Protein AF-A0A512ALL6-F1 (afdb_monomer)

Mean predicted aligned error: 7.99 Å

InterPro domains:
  IPR045941 Protein of unknown function DUF6361 [PF19888] (5-311)

Structure (mmCIF, N/CA/C/O backbone):
data_AF-A0A512ALL6-F1
#
_entry.id   AF-A0A512ALL6-F1
#
loop_
_atom_site.group_PDB
_atom_site.id
_atom_site.type_symbol
_atom_site.label_atom_id
_atom_site.label_alt_id
_atom_site.label_comp_id
_atom_site.label_asym_id
_atom_site.label_entity_id
_atom_site.label_seq_id
_atom_site.pdbx_PDB_ins_code
_atom_site.Cartn_x
_atom_site.Cartn_y
_atom_site.Cartn_z
_atom_site.occupancy
_atom_site.B_iso_or_equiv
_atom_site.auth_seq_id
_atom_site.auth_comp_id
_atom_site.auth_asym_id
_atom_site.auth_atom_id
_atom_site.pdbx_PDB_model_num
ATOM 1 N N . MET A 1 1 ? 22.929 19.985 -21.644 1.00 73.62 1 MET A N 1
ATOM 2 C CA . MET A 1 1 ? 22.299 18.644 -21.713 1.00 73.62 1 MET A CA 1
ATOM 3 C C . MET A 1 1 ? 21.057 18.539 -20.835 1.00 73.62 1 MET A C 1
ATOM 5 O O . MET A 1 1 ? 19.984 18.346 -21.389 1.00 73.62 1 MET A O 1
ATOM 9 N N . ALA A 1 2 ? 21.150 18.765 -19.520 1.00 73.44 2 ALA A N 1
ATOM 10 C CA . ALA A 1 2 ? 20.007 18.641 -18.600 1.00 73.44 2 ALA A CA 1
ATOM 11 C C . ALA A 1 2 ? 18.775 19.502 -18.968 1.00 73.44 2 ALA A C 1
ATOM 13 O O . ALA A 1 2 ? 17.655 19.002 -18.962 1.00 73.44 2 ALA A O 1
ATOM 14 N N . ALA A 1 3 ? 18.966 20.767 -19.366 1.00 81.06 3 ALA A N 1
ATOM 15 C CA . ALA A 1 3 ? 17.855 21.634 -19.789 1.00 81.06 3 ALA A CA 1
ATOM 16 C C . ALA A 1 3 ? 17.139 21.117 -21.055 1.00 81.06 3 ALA A C 1
ATOM 18 O O . ALA A 1 3 ? 15.914 21.125 -21.124 1.00 81.06 3 ALA A O 1
ATOM 19 N N . LYS A 1 4 ? 17.903 20.599 -22.028 1.00 84.12 4 LYS A N 1
ATOM 20 C CA . LYS A 1 4 ? 17.364 19.998 -23.259 1.00 84.12 4 LYS A CA 1
ATOM 21 C C . LYS A 1 4 ? 16.605 18.700 -22.962 1.00 84.12 4 LYS A C 1
ATOM 23 O O . LYS A 1 4 ? 15.542 18.482 -23.530 1.00 84.12 4 LYS A O 1
ATOM 28 N N . ALA A 1 5 ? 17.123 17.871 -22.054 1.00 82.69 5 ALA A N 1
ATOM 29 C CA . ALA A 1 5 ? 16.453 16.650 -21.613 1.00 82.69 5 ALA A CA 1
ATOM 30 C C . ALA A 1 5 ? 15.120 16.955 -20.914 1.00 82.69 5 ALA A C 1
ATOM 32 O O . ALA A 1 5 ? 14.102 16.365 -21.259 1.00 82.69 5 ALA A O 1
ATOM 33 N N . ARG A 1 6 ? 15.103 17.948 -20.015 1.00 84.62 6 ARG A N 1
ATOM 34 C CA . ARG A 1 6 ? 13.873 18.417 -19.362 1.00 84.62 6 ARG A CA 1
ATOM 35 C C . ARG A 1 6 ? 12.829 18.889 -20.374 1.00 84.62 6 ARG A C 1
ATOM 37 O O . ARG A 1 6 ? 11.664 18.540 -20.239 1.00 84.62 6 ARG A O 1
ATOM 44 N N . GLN A 1 7 ? 13.239 19.667 -21.375 1.00 87.38 7 GLN A N 1
ATOM 45 C CA . GLN A 1 7 ? 12.331 20.144 -22.418 1.00 87.38 7 GLN A CA 1
ATOM 46 C C . GLN A 1 7 ? 11.719 18.981 -23.214 1.00 87.38 7 GLN A C 1
ATOM 48 O O . GLN A 1 7 ? 10.505 18.931 -23.390 1.00 87.38 7 GLN A O 1
ATOM 53 N N . LYS A 1 8 ? 12.543 18.008 -23.622 1.00 87.62 8 LYS A N 1
ATOM 54 C CA . LYS A 1 8 ? 12.080 16.807 -24.334 1.00 87.62 8 LYS A CA 1
ATOM 55 C C . LYS A 1 8 ? 11.130 15.953 -23.499 1.00 87.62 8 LYS A C 1
ATOM 57 O O . LYS A 1 8 ? 10.166 15.414 -24.023 1.00 87.62 8 LYS A O 1
ATOM 62 N N . GLU A 1 9 ? 11.370 15.862 -22.199 1.00 87.00 9 GLU A N 1
ATOM 63 C CA . GLU A 1 9 ? 10.491 15.139 -21.287 1.00 87.00 9 GLU A CA 1
ATOM 64 C C . GLU A 1 9 ? 9.134 15.835 -21.101 1.00 87.00 9 GLU A C 1
ATOM 66 O O . GLU A 1 9 ? 8.103 15.172 -21.043 1.00 87.00 9 GLU A O 1
ATOM 71 N N . ILE A 1 10 ? 9.107 17.170 -21.069 1.00 87.19 10 ILE A N 1
ATOM 72 C CA . ILE A 1 10 ? 7.856 17.942 -21.048 1.00 87.19 10 ILE A CA 1
ATOM 73 C C . ILE A 1 10 ? 7.076 17.759 -22.359 1.00 87.19 10 ILE A C 1
ATOM 75 O O . ILE A 1 10 ? 5.861 17.572 -22.320 1.00 87.19 10 ILE A O 1
ATOM 79 N N . GLU A 1 11 ? 7.757 17.788 -23.509 1.00 88.38 11 GLU A N 1
ATOM 80 C CA . GLU A 1 11 ? 7.154 17.500 -24.821 1.00 88.38 11 GLU A CA 1
ATOM 81 C C . GLU A 1 11 ? 6.517 16.104 -24.842 1.00 88.38 11 GLU A C 1
ATOM 83 O O . GLU A 1 11 ? 5.354 15.969 -25.217 1.00 88.38 11 GLU A O 1
ATOM 88 N N . LEU A 1 12 ? 7.235 15.098 -24.335 1.00 88.06 12 LEU A N 1
ATOM 89 C CA . LEU A 1 12 ? 6.750 13.724 -24.230 1.00 88.06 12 LEU A CA 1
ATOM 90 C C . LEU A 1 12 ? 5.506 13.604 -23.336 1.00 88.06 12 LEU A C 1
ATOM 92 O O . LEU A 1 12 ? 4.535 12.947 -23.700 1.00 88.06 12 LEU A O 1
ATOM 96 N N . VAL A 1 13 ? 5.505 14.263 -22.172 1.00 87.00 13 VAL A N 1
ATOM 97 C CA . VAL A 1 13 ? 4.338 14.280 -21.275 1.00 87.00 13 VAL A CA 1
ATOM 98 C C . VAL A 1 13 ? 3.118 14.871 -21.983 1.00 87.00 13 VAL A C 1
ATOM 100 O O . VAL A 1 13 ? 2.018 14.344 -21.838 1.00 87.00 13 VAL A O 1
ATOM 103 N N . ARG A 1 14 ? 3.293 15.937 -22.773 1.00 86.81 14 ARG A N 1
ATOM 104 C CA . ARG A 1 14 ? 2.194 16.544 -23.540 1.00 86.81 14 ARG A CA 1
ATOM 105 C C . ARG A 1 14 ? 1.670 15.609 -24.630 1.00 86.81 14 ARG A C 1
ATOM 107 O O . ARG A 1 14 ? 0.454 15.504 -24.764 1.00 86.81 14 ARG A O 1
ATOM 114 N N . ALA A 1 15 ? 2.557 14.922 -25.351 1.00 87.88 15 ALA A N 1
ATOM 115 C CA . ALA A 1 15 ? 2.176 13.923 -26.349 1.00 87.88 15 ALA A CA 1
ATOM 116 C C . ALA A 1 15 ? 1.349 12.787 -25.721 1.00 87.88 15 ALA A C 1
ATOM 118 O O . ALA A 1 15 ? 0.248 12.503 -26.186 1.00 87.88 15 ALA A O 1
ATOM 119 N N . LEU A 1 16 ? 1.801 12.236 -24.587 1.00 86.75 16 LEU A N 1
ATOM 120 C CA . LEU A 1 16 ? 1.073 11.194 -23.849 1.00 86.75 16 LEU A CA 1
ATOM 121 C C . LEU A 1 16 ? -0.297 11.666 -23.347 1.00 86.75 16 LEU A C 1
ATOM 123 O O . LEU A 1 16 ? -1.257 10.904 -23.365 1.00 86.75 16 LEU A O 1
ATOM 127 N N . ILE A 1 17 ? -0.417 12.918 -22.892 1.00 86.00 17 ILE A N 1
ATOM 128 C CA . ILE A 1 17 ? -1.711 13.480 -22.465 1.00 86.00 17 ILE A CA 1
ATOM 129 C C . ILE A 1 17 ? -2.682 13.601 -23.643 1.00 86.00 17 ILE A C 1
ATOM 131 O O . ILE A 1 17 ? -3.886 13.446 -23.439 1.00 86.00 17 ILE A O 1
ATOM 135 N N . ALA A 1 18 ? -2.176 13.899 -24.842 1.00 85.81 18 ALA A N 1
ATOM 136 C CA . ALA A 1 18 ? -2.990 14.024 -26.044 1.00 85.81 18 ALA A CA 1
ATOM 137 C C . ALA A 1 18 ? -3.434 12.657 -26.591 1.00 85.81 18 ALA A C 1
ATOM 139 O O . ALA A 1 18 ? -4.571 12.539 -27.042 1.00 85.81 18 ALA A O 1
ATOM 140 N N . GLY A 1 19 ? -2.557 11.648 -26.534 1.00 81.06 19 GLY A N 1
ATOM 141 C CA . GLY A 1 19 ? -2.820 10.296 -27.039 1.00 81.06 19 GLY A CA 1
ATOM 142 C C . GLY A 1 19 ? -3.590 9.387 -26.075 1.00 81.06 19 GLY A C 1
ATOM 143 O O . GLY A 1 19 ? -4.327 8.511 -26.516 1.00 81.06 19 GLY A O 1
ATOM 144 N N . ALA A 1 20 ? -3.469 9.589 -24.759 1.00 80.19 20 ALA A N 1
ATOM 145 C CA . ALA A 1 20 ? -4.069 8.689 -23.778 1.00 80.19 20 ALA A CA 1
ATOM 146 C C . ALA A 1 20 ? -5.503 9.085 -23.366 1.00 80.19 20 ALA A C 1
ATOM 148 O O . ALA A 1 20 ? -5.809 10.273 -23.190 1.00 80.19 20 ALA A O 1
ATOM 149 N N . PRO A 1 21 ? -6.365 8.098 -23.054 1.00 76.94 21 PRO A N 1
ATOM 150 C CA . PRO A 1 21 ? -7.638 8.331 -22.382 1.00 76.94 21 PRO A CA 1
ATOM 151 C C . PRO A 1 21 ? -7.502 9.164 -21.090 1.00 76.94 21 PRO A C 1
ATOM 153 O O . PRO A 1 21 ? -6.461 9.193 -20.417 1.00 76.94 21 PRO A O 1
ATOM 156 N N . LYS A 1 22 ? -8.569 9.887 -20.720 1.00 71.06 22 LYS A N 1
ATOM 157 C CA . LYS A 1 22 ? -8.560 10.812 -19.564 1.00 71.06 22 LYS A CA 1
ATOM 158 C C . LYS A 1 22 ? -8.379 10.106 -18.215 1.00 71.06 22 LYS A C 1
ATOM 160 O O . LYS A 1 22 ? -7.937 10.741 -17.263 1.00 71.06 22 LYS A O 1
ATOM 165 N N . ASP A 1 23 ? -8.723 8.829 -18.138 1.00 69.06 23 ASP A N 1
ATOM 166 C CA . ASP A 1 23 ? -8.664 7.971 -16.954 1.00 69.06 23 ASP A CA 1
ATOM 167 C C . ASP A 1 23 ? -7.270 7.382 -16.683 1.00 69.06 23 ASP A C 1
ATOM 169 O O . ASP A 1 23 ? -7.011 6.912 -15.574 1.00 69.06 23 ASP A O 1
ATOM 173 N N . VAL A 1 24 ? -6.334 7.475 -17.635 1.00 72.75 24 VAL A N 1
ATOM 174 C CA . VAL A 1 24 ? -4.950 7.026 -17.430 1.00 72.75 24 VAL A CA 1
ATOM 175 C C . VAL A 1 24 ? -4.182 8.031 -16.564 1.00 72.75 24 VAL A C 1
ATOM 177 O O . VAL A 1 24 ? -4.077 9.222 -16.878 1.00 72.75 24 VAL A O 1
ATOM 180 N N . GLY A 1 25 ? -3.603 7.562 -15.459 1.00 76.44 25 GLY A N 1
ATOM 181 C CA . GLY A 1 25 ? -2.786 8.390 -14.571 1.00 76.44 25 GLY A CA 1
ATOM 182 C C . GLY A 1 25 ? -1.438 8.746 -15.202 1.00 76.44 25 GLY A C 1
ATOM 183 O O . GLY A 1 25 ? -0.553 7.902 -15.274 1.00 76.44 25 GLY A O 1
ATOM 184 N N . ILE A 1 26 ? -1.254 10.008 -15.607 1.00 81.12 26 ILE A N 1
ATOM 185 C CA . ILE A 1 26 ? -0.002 10.498 -16.208 1.00 81.12 26 ILE A CA 1
ATOM 186 C C . ILE A 1 26 ? 0.707 11.432 -15.232 1.00 81.12 26 ILE A C 1
ATOM 188 O O . ILE A 1 26 ? 0.149 12.442 -14.789 1.00 81.12 26 ILE A O 1
ATOM 192 N N . ILE A 1 27 ? 1.966 11.120 -14.917 1.00 79.56 27 ILE A N 1
ATOM 193 C CA . ILE A 1 27 ? 2.808 11.988 -14.090 1.00 79.56 27 ILE A CA 1
ATOM 194 C C . ILE A 1 27 ? 3.013 13.314 -14.828 1.00 79.56 27 ILE A C 1
ATOM 196 O O . ILE A 1 27 ? 3.620 13.358 -15.892 1.00 79.56 27 ILE A O 1
ATOM 200 N N . GLY A 1 28 ? 2.524 14.402 -14.233 1.00 75.75 28 GLY A N 1
ATOM 201 C CA . GLY A 1 28 ? 2.626 15.746 -14.801 1.00 75.75 28 GLY A CA 1
ATOM 202 C C . GLY A 1 28 ? 1.397 16.236 -15.560 1.00 75.75 28 GLY A C 1
ATOM 203 O O . GLY A 1 28 ? 1.429 17.380 -16.003 1.00 75.75 28 GLY A O 1
ATOM 204 N N . ARG A 1 29 ? 0.303 15.455 -15.616 1.00 80.25 29 ARG A N 1
ATOM 205 C CA . ARG A 1 29 ? -0.975 15.868 -16.232 1.00 80.25 29 ARG A CA 1
ATOM 206 C C . ARG A 1 29 ? -1.470 17.230 -15.727 1.00 80.25 29 ARG A C 1
ATOM 208 O O . ARG A 1 29 ? -1.749 18.105 -16.536 1.00 80.25 29 ARG A O 1
ATOM 215 N N . ASP A 1 30 ? -1.499 17.429 -14.409 1.00 75.75 30 ASP A N 1
ATOM 216 C CA . ASP A 1 30 ? -2.036 18.665 -13.810 1.00 75.75 30 ASP A CA 1
ATOM 217 C C . ASP A 1 30 ? -0.985 19.774 -13.651 1.00 75.75 30 ASP A C 1
ATOM 219 O O . ASP A 1 30 ? -1.299 20.962 -13.669 1.00 75.75 30 ASP A O 1
ATOM 223 N N . ALA A 1 31 ? 0.280 19.397 -13.451 1.00 75.06 31 ALA A N 1
ATOM 224 C CA . ALA A 1 31 ? 1.352 20.348 -13.155 1.00 75.06 31 ALA A CA 1
ATOM 225 C C . ALA A 1 31 ? 2.035 20.908 -14.414 1.00 75.06 31 ALA A C 1
ATOM 227 O O . ALA A 1 31 ? 2.614 21.997 -14.345 1.00 75.06 31 ALA A O 1
ATOM 228 N N . GLY A 1 32 ? 1.997 20.178 -15.536 1.00 74.19 32 GLY A N 1
ATOM 229 C CA . GLY A 1 32 ? 2.656 20.543 -16.790 1.00 74.19 32 GLY A CA 1
ATOM 230 C C . GLY A 1 32 ? 4.110 20.976 -16.581 1.00 74.19 32 GLY A C 1
ATOM 231 O O . GLY A 1 32 ? 4.887 20.319 -15.890 1.00 74.19 32 GLY A O 1
ATOM 232 N N . ASP A 1 33 ? 4.467 22.143 -17.111 1.00 69.69 33 ASP A N 1
ATOM 233 C CA . ASP A 1 33 ? 5.835 22.685 -17.075 1.00 69.69 33 ASP A CA 1
ATOM 234 C C . ASP A 1 33 ? 6.327 23.033 -15.658 1.00 69.69 33 ASP A C 1
ATOM 236 O O . ASP A 1 33 ? 7.534 23.123 -15.408 1.00 69.69 33 ASP A O 1
ATOM 240 N N . LYS A 1 34 ? 5.402 23.193 -14.699 1.00 74.00 34 LYS A N 1
ATOM 241 C CA . LYS A 1 34 ? 5.706 23.488 -13.288 1.00 74.00 34 LYS A CA 1
ATOM 242 C C . LYS A 1 34 ? 6.082 22.235 -12.490 1.00 74.00 34 LYS A C 1
ATOM 244 O O . LYS A 1 34 ? 6.184 22.291 -11.261 1.00 74.00 34 LYS A O 1
ATOM 249 N N . LEU A 1 35 ? 6.286 21.097 -13.156 1.00 75.69 35 LEU A N 1
ATOM 250 C CA . LEU A 1 35 ? 6.618 19.841 -12.501 1.00 75.69 35 LEU A CA 1
ATOM 251 C C . LEU A 1 35 ? 7.944 19.943 -11.726 1.00 75.69 35 LEU A C 1
ATOM 253 O O . LEU A 1 35 ? 9.019 20.163 -12.295 1.00 75.69 35 LEU A O 1
ATOM 257 N N . LYS A 1 36 ? 7.871 19.763 -10.401 1.00 75.81 36 LYS A N 1
ATOM 258 C CA . LYS A 1 36 ? 9.047 19.800 -9.514 1.00 75.81 36 LYS A CA 1
ATOM 259 C C . LYS A 1 36 ? 9.936 18.568 -9.673 1.00 75.81 36 LYS A C 1
ATOM 261 O O . LYS A 1 36 ? 11.152 18.685 -9.580 1.00 75.81 36 LYS A O 1
ATOM 266 N N . ARG A 1 37 ? 9.333 17.401 -9.912 1.00 78.31 37 ARG A N 1
ATOM 267 C CA . ARG A 1 37 ? 10.030 16.120 -10.051 1.00 78.31 37 ARG A CA 1
ATOM 268 C C . ARG A 1 37 ? 9.612 15.438 -11.348 1.00 78.31 37 ARG A C 1
ATOM 270 O O . ARG A 1 37 ? 8.445 15.103 -11.506 1.00 78.31 37 ARG A O 1
ATOM 277 N N . LEU A 1 38 ? 10.571 15.258 -12.250 1.00 83.88 38 LEU A N 1
ATOM 278 C CA . LEU A 1 38 ? 10.359 14.694 -13.582 1.00 83.88 38 LEU A CA 1
ATOM 279 C C . LEU A 1 38 ? 10.132 13.167 -13.535 1.00 83.88 38 LEU A C 1
ATOM 281 O O . LEU A 1 38 ? 10.747 12.516 -12.680 1.00 83.88 38 LEU A O 1
ATOM 285 N N . PRO A 1 39 ? 9.300 12.587 -14.425 1.00 84.75 39 PRO A N 1
ATOM 286 C CA . PRO A 1 39 ? 9.102 11.137 -14.542 1.00 84.75 39 PRO A CA 1
ATOM 287 C C . PRO A 1 39 ? 10.402 10.320 -14.602 1.00 84.75 39 PRO A C 1
ATOM 289 O O . PRO A 1 39 ? 10.534 9.321 -13.901 1.00 84.75 39 PRO A O 1
ATOM 292 N N . SER A 1 40 ? 11.402 10.779 -15.349 1.00 87.00 40 SER A N 1
ATOM 293 C CA . SER A 1 40 ? 12.728 10.179 -15.503 1.00 87.00 40 SER A CA 1
ATOM 294 C C . SER A 1 40 ? 13.401 9.941 -14.151 1.00 87.00 40 SER A C 1
ATOM 296 O O . SER A 1 40 ? 13.906 8.854 -13.891 1.00 87.00 40 SER A O 1
ATOM 298 N N . SER A 1 41 ? 13.302 10.904 -13.230 1.00 86.94 41 SER A N 1
ATOM 299 C CA . SER A 1 41 ? 13.814 10.784 -11.856 1.00 86.94 41 SER A CA 1
ATOM 300 C C . SER A 1 41 ? 13.003 9.840 -10.956 1.00 86.94 41 SER A C 1
ATOM 302 O O . SER A 1 41 ? 13.480 9.419 -9.899 1.00 86.94 41 SER A O 1
ATOM 304 N N . VAL A 1 42 ? 11.746 9.564 -11.311 1.00 86.81 42 VAL A N 1
ATOM 305 C CA . VAL A 1 42 ? 10.878 8.621 -10.591 1.00 86.81 42 VAL A CA 1
ATOM 306 C C . VAL A 1 42 ? 11.181 7.199 -11.051 1.00 86.81 42 VAL A C 1
ATOM 308 O O . VAL A 1 42 ? 11.312 6.309 -10.215 1.00 86.81 42 VAL A O 1
ATOM 311 N N . TYR A 1 43 ? 11.349 6.998 -12.359 1.00 90.19 43 TYR A N 1
ATOM 312 C CA . TYR A 1 43 ? 11.577 5.682 -12.950 1.00 90.19 43 TYR A CA 1
ATOM 313 C C . TYR A 1 43 ? 13.040 5.231 -12.932 1.00 90.19 43 TYR A C 1
ATOM 315 O O . TYR A 1 43 ? 13.285 4.034 -13.036 1.00 90.19 43 TYR A O 1
ATOM 323 N N . TRP A 1 44 ? 14.010 6.132 -12.742 1.00 93.50 44 TRP A N 1
ATOM 324 C CA . TRP A 1 44 ? 15.447 5.827 -12.834 1.00 93.50 44 TRP A CA 1
ATOM 325 C C . TRP A 1 44 ? 15.902 4.588 -12.045 1.00 93.50 44 TRP A C 1
ATOM 327 O O . TRP A 1 44 ? 16.618 3.731 -12.571 1.00 93.50 44 TRP A O 1
ATOM 337 N N . SER A 1 45 ? 15.470 4.476 -10.784 1.00 90.44 45 SER A N 1
ATOM 338 C CA . SER A 1 45 ? 15.791 3.326 -9.929 1.00 90.44 45 SER A CA 1
ATOM 339 C C . SER A 1 45 ? 15.010 2.071 -10.324 1.00 90.44 45 SER A C 1
ATOM 341 O O . SER A 1 45 ? 15.547 0.969 -10.266 1.00 90.44 45 SER A O 1
ATOM 343 N N . GLY A 1 46 ? 13.760 2.225 -10.767 1.00 91.19 46 GLY A N 1
ATOM 344 C CA . GLY A 1 46 ? 12.939 1.120 -11.263 1.00 91.19 46 GLY A CA 1
ATOM 345 C C . GLY A 1 46 ? 13.527 0.486 -12.524 1.00 91.19 46 GLY A C 1
ATOM 346 O O . GLY A 1 46 ? 13.642 -0.735 -12.592 1.00 91.19 46 GLY A O 1
ATOM 347 N N . LEU A 1 47 ? 13.981 1.311 -13.472 1.00 94.62 47 LEU A N 1
ATOM 348 C CA . LEU A 1 47 ? 14.608 0.866 -14.720 1.00 94.62 47 LEU A CA 1
ATOM 349 C C . LEU A 1 47 ? 15.901 0.077 -14.472 1.00 94.62 47 LEU A C 1
ATOM 351 O O . LEU A 1 47 ? 16.178 -0.877 -15.191 1.00 94.62 47 LEU A O 1
ATOM 355 N N . GLU A 1 48 ? 16.677 0.435 -13.449 1.00 93.19 48 GLU A N 1
ATOM 356 C CA . GLU A 1 48 ? 17.854 -0.340 -13.024 1.00 93.19 48 GLU A CA 1
ATOM 357 C C . GLU A 1 48 ? 17.475 -1.646 -12.332 1.00 93.19 48 GLU A C 1
ATOM 359 O O . GLU A 1 48 ? 18.049 -2.696 -12.622 1.00 93.19 48 GLU A O 1
ATOM 364 N N . SER A 1 49 ? 16.484 -1.597 -11.438 1.00 92.50 49 SER A N 1
ATOM 365 C CA . SER A 1 49 ? 15.979 -2.784 -10.744 1.00 92.50 49 SER A CA 1
ATOM 366 C C . SER A 1 49 ? 15.539 -3.850 -11.751 1.00 92.50 49 SER A C 1
ATOM 368 O O . SER A 1 49 ? 15.955 -5.004 -11.652 1.00 92.50 49 SER A O 1
ATOM 370 N N . TRP A 1 50 ? 14.795 -3.437 -12.781 1.00 94.00 50 TRP A N 1
ATOM 371 C CA . TRP A 1 50 ? 14.313 -4.300 -13.862 1.00 94.00 50 TRP A CA 1
ATOM 372 C C . TRP A 1 50 ? 15.382 -4.598 -14.923 1.00 94.00 50 TRP A C 1
ATOM 374 O O . TRP A 1 50 ? 15.112 -5.319 -15.877 1.00 94.00 50 TRP A O 1
ATOM 384 N N . GLY A 1 51 ? 16.604 -4.070 -14.784 1.00 93.12 51 GLY A N 1
ATOM 385 C CA . GLY A 1 51 ? 17.695 -4.313 -15.732 1.00 93.12 51 GLY A CA 1
ATOM 386 C C . GLY A 1 51 ? 17.426 -3.776 -17.141 1.00 93.12 51 GLY A C 1
ATOM 387 O O . GLY A 1 51 ? 18.024 -4.256 -18.098 1.00 93.12 51 GLY A O 1
ATOM 388 N N . ILE A 1 52 ? 16.513 -2.810 -17.276 1.00 95.12 52 ILE A N 1
ATOM 389 C CA . ILE A 1 52 ? 16.256 -2.080 -18.525 1.00 95.12 52 ILE A CA 1
ATOM 390 C C . ILE A 1 52 ? 17.372 -1.054 -18.734 1.00 95.12 52 ILE A C 1
ATOM 392 O O . ILE A 1 52 ? 17.917 -0.919 -19.828 1.00 95.12 52 ILE A O 1
ATOM 396 N N . ARG A 1 53 ? 17.744 -0.360 -17.655 1.00 94.12 53 ARG A N 1
ATOM 397 C CA . ARG A 1 53 ? 18.931 0.490 -17.593 1.00 94.12 53 ARG A CA 1
ATOM 398 C C . ARG A 1 53 ? 20.123 -0.342 -17.127 1.00 94.12 53 ARG A C 1
ATOM 400 O O . ARG A 1 53 ? 20.081 -0.916 -16.041 1.00 94.12 53 ARG A O 1
ATOM 407 N N . CYS A 1 54 ? 21.197 -0.332 -17.910 1.00 91.38 54 CYS A N 1
ATOM 408 C CA . CYS A 1 54 ? 22.454 -1.021 -17.602 1.00 91.38 54 CYS A CA 1
ATOM 409 C C . CYS A 1 54 ? 23.555 -0.058 -17.131 1.00 91.38 54 CYS A C 1
ATOM 411 O O . CYS A 1 54 ? 24.502 -0.479 -16.466 1.00 91.38 54 CYS A O 1
ATOM 413 N N . PHE A 1 55 ? 23.433 1.236 -17.450 1.00 89.62 55 PHE A N 1
ATOM 414 C CA . PHE A 1 55 ? 24.344 2.270 -16.962 1.00 89.62 55 PHE A CA 1
ATOM 415 C C . PHE A 1 55 ? 24.310 2.339 -15.427 1.00 89.62 55 PHE A C 1
ATOM 417 O O . PHE A 1 55 ? 23.219 2.503 -14.887 1.00 89.62 55 PHE A O 1
ATOM 424 N N . PRO A 1 56 ? 25.447 2.272 -14.714 1.00 84.56 56 PRO A N 1
ATOM 425 C CA . PRO A 1 56 ? 25.483 2.431 -13.263 1.00 84.56 56 PRO A CA 1
ATOM 426 C C . PRO A 1 56 ? 25.499 3.914 -12.858 1.00 84.56 56 PRO A C 1
ATOM 428 O O . PRO A 1 56 ? 26.179 4.727 -13.473 1.00 84.56 56 PRO A O 1
ATOM 431 N N . GLY A 1 57 ? 24.804 4.273 -11.775 1.00 87.88 57 GLY A N 1
ATOM 432 C CA . GLY A 1 57 ? 24.894 5.614 -11.177 1.00 87.88 57 GLY A CA 1
ATOM 433 C C . GLY A 1 57 ? 23.685 6.521 -11.417 1.00 87.88 57 GLY A C 1
ATOM 434 O O . GLY A 1 57 ? 22.599 6.054 -11.771 1.00 87.88 57 GLY A O 1
ATOM 435 N N . SER A 1 58 ? 23.856 7.818 -11.139 1.00 90.31 58 SER A N 1
ATOM 436 C CA . SER A 1 58 ? 22.767 8.802 -11.158 1.00 90.31 58 SER A CA 1
ATOM 437 C C . SER A 1 58 ? 22.418 9.276 -12.571 1.00 90.31 58 SER A C 1
ATOM 439 O O . SER A 1 58 ? 23.183 9.097 -13.521 1.00 90.31 58 SER A O 1
ATOM 441 N N . ILE A 1 59 ? 21.256 9.915 -12.706 1.00 89.69 59 ILE A N 1
ATOM 442 C CA . ILE A 1 59 ? 20.811 10.492 -13.978 1.00 89.69 59 ILE A CA 1
ATOM 443 C C . ILE A 1 59 ? 21.722 11.649 -14.432 1.00 89.69 59 ILE A C 1
ATOM 445 O O . ILE A 1 59 ? 21.940 11.850 -15.624 1.00 89.69 59 ILE A O 1
ATOM 449 N N . GLU A 1 60 ? 22.328 12.383 -13.497 1.00 89.00 60 GLU A N 1
ATOM 450 C CA . GLU A 1 60 ? 23.309 13.432 -13.794 1.00 89.00 60 GLU A CA 1
ATOM 451 C C . GLU A 1 60 ? 24.601 12.837 -14.360 1.00 89.00 60 GLU A C 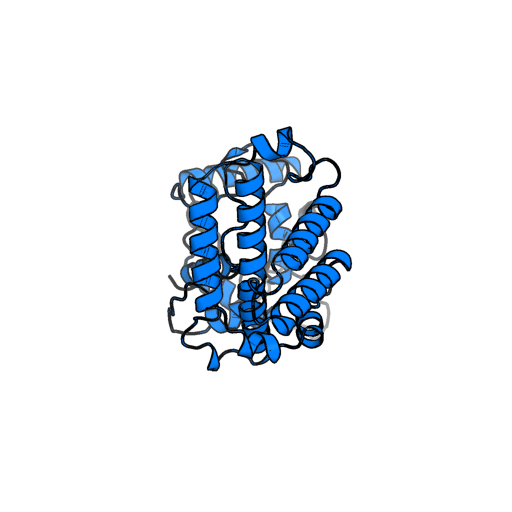1
ATOM 453 O O . GLU A 1 60 ? 25.109 13.330 -15.369 1.00 89.00 60 GLU A O 1
ATOM 458 N N . ALA A 1 61 ? 25.096 11.749 -13.758 1.00 89.25 61 ALA A N 1
ATOM 459 C CA . ALA A 1 61 ? 26.257 11.019 -14.262 1.00 89.25 61 ALA A CA 1
ATOM 460 C C . ALA A 1 61 ? 25.988 10.443 -15.659 1.00 89.25 61 ALA A C 1
ATOM 462 O O . ALA A 1 61 ? 26.851 10.514 -16.532 1.00 89.25 61 ALA A O 1
ATOM 463 N N . TYR A 1 62 ? 24.767 9.957 -15.898 1.00 90.19 62 TYR A N 1
ATOM 464 C CA . TYR A 1 62 ? 24.329 9.513 -17.218 1.00 90.19 62 TYR A CA 1
ATOM 465 C C . TYR A 1 62 ? 24.428 10.638 -18.255 1.00 90.19 62 TYR A C 1
ATOM 467 O O . TYR A 1 62 ? 25.089 10.477 -19.281 1.00 90.19 62 TYR A O 1
ATOM 475 N N . PHE A 1 63 ? 23.860 11.817 -17.971 1.00 87.81 63 PHE A N 1
ATOM 476 C CA . PHE A 1 63 ? 23.942 12.958 -18.889 1.00 87.81 63 PHE A CA 1
ATOM 477 C C . PHE A 1 63 ? 25.370 13.473 -19.108 1.00 87.81 63 PHE A C 1
ATOM 479 O O . PHE A 1 63 ? 25.656 13.990 -20.189 1.00 87.81 63 PHE A O 1
ATOM 486 N N . ALA A 1 64 ? 26.247 13.354 -18.110 1.00 87.69 64 ALA A N 1
ATOM 487 C CA . ALA A 1 64 ? 27.656 13.721 -18.227 1.00 87.69 64 ALA A CA 1
ATOM 488 C C . ALA A 1 64 ? 28.459 12.717 -19.075 1.00 87.69 64 ALA A C 1
ATOM 490 O O . ALA A 1 64 ? 29.362 13.120 -19.807 1.00 87.69 64 ALA A O 1
ATOM 491 N N . ALA A 1 65 ? 28.111 11.427 -19.008 1.00 86.88 65 ALA A N 1
ATOM 492 C CA . ALA A 1 65 ? 28.764 10.362 -19.766 1.00 86.88 65 ALA A CA 1
ATOM 493 C C . ALA A 1 65 ? 28.320 10.310 -21.239 1.00 86.88 65 ALA A C 1
ATOM 495 O O . ALA A 1 65 ? 29.129 9.974 -22.100 1.00 86.88 65 ALA A O 1
ATOM 496 N N . LEU A 1 66 ? 27.069 10.684 -21.544 1.00 85.75 66 LEU A N 1
ATOM 497 C CA . LEU A 1 66 ? 26.483 10.619 -22.895 1.00 85.75 66 LEU A CA 1
ATOM 498 C C . LEU A 1 66 ? 27.364 11.166 -24.039 1.00 85.75 66 LEU A C 1
ATOM 500 O O . LEU A 1 66 ? 27.437 10.497 -25.067 1.00 85.75 66 LEU A O 1
ATOM 504 N N . PRO A 1 67 ? 28.020 12.342 -23.933 1.00 85.00 67 PRO A N 1
ATOM 505 C CA . PRO A 1 67 ? 28.801 12.893 -25.044 1.00 85.00 67 PRO A CA 1
ATOM 506 C C . PRO A 1 67 ? 30.034 12.061 -25.415 1.00 85.00 67 PRO A C 1
ATOM 508 O O . PRO A 1 67 ? 30.488 12.133 -26.552 1.00 85.00 67 PRO A O 1
ATOM 511 N N . HIS A 1 68 ? 30.566 11.297 -24.459 1.00 80.75 68 HIS A N 1
ATOM 512 C CA . HIS A 1 68 ? 31.822 10.553 -24.582 1.00 80.75 68 HIS A CA 1
ATOM 513 C C . HIS A 1 68 ? 31.596 9.038 -24.627 1.00 80.75 68 HIS A C 1
ATOM 515 O O . HIS A 1 68 ? 32.559 8.275 -24.630 1.00 80.75 68 HIS A O 1
ATOM 521 N N . TRP A 1 69 ? 30.337 8.588 -24.611 1.00 76.38 69 TRP A N 1
ATOM 522 C CA . TRP A 1 69 ? 30.032 7.166 -24.629 1.00 76.38 69 TRP A CA 1
ATOM 523 C C . TRP A 1 69 ? 30.333 6.575 -26.008 1.00 76.38 69 TRP A C 1
ATOM 525 O O . TRP A 1 69 ? 29.911 7.168 -27.009 1.00 76.38 69 TRP A O 1
ATOM 535 N N . PRO A 1 70 ? 31.025 5.423 -26.085 1.00 69.00 70 PRO A N 1
ATOM 536 C CA . PRO A 1 70 ? 31.282 4.757 -27.353 1.00 69.00 70 PRO A CA 1
ATOM 537 C C . PRO A 1 70 ? 29.957 4.501 -28.074 1.00 69.00 70 PRO A C 1
ATOM 539 O O . PRO A 1 70 ? 29.056 3.865 -27.528 1.00 69.00 70 PRO A O 1
ATOM 542 N N . LYS A 1 71 ? 29.818 5.034 -29.291 1.00 58.75 71 LYS A N 1
ATOM 543 C CA . LYS A 1 71 ? 28.623 4.830 -30.126 1.00 58.75 71 LYS A CA 1
ATOM 544 C C . LYS A 1 71 ? 28.592 3.442 -30.774 1.00 58.75 71 LYS A C 1
ATOM 546 O O . LYS A 1 71 ? 27.550 3.036 -31.277 1.00 58.75 71 LYS A O 1
ATOM 551 N N . ASP A 1 72 ? 29.702 2.714 -30.694 1.00 50.38 72 ASP A N 1
ATOM 552 C CA . ASP A 1 72 ? 29.936 1.469 -31.410 1.00 50.38 72 ASP A CA 1
ATOM 553 C C . ASP A 1 72 ? 30.054 0.298 -30.426 1.00 50.38 72 ASP A C 1
ATOM 555 O O . ASP A 1 72 ? 31.126 -0.029 -29.929 1.00 50.38 72 ASP A O 1
ATOM 559 N N . ALA A 1 73 ? 28.919 -0.327 -30.120 1.00 50.00 73 ALA A N 1
ATOM 560 C CA . ALA A 1 73 ? 28.865 -1.685 -29.565 1.00 50.00 73 ALA A CA 1
ATOM 561 C C . ALA A 1 73 ? 27.864 -2.578 -30.326 1.00 50.00 73 ALA A C 1
ATOM 563 O O . ALA A 1 73 ? 27.613 -3.708 -29.929 1.00 50.00 73 ALA A O 1
ATOM 564 N N . ALA A 1 74 ? 27.285 -2.075 -31.423 1.00 45.03 74 ALA A N 1
ATOM 565 C CA . ALA A 1 74 ? 26.201 -2.732 -32.154 1.00 45.03 74 ALA A CA 1
ATOM 566 C C . ALA A 1 74 ? 26.614 -3.280 -33.535 1.00 45.03 74 ALA A C 1
ATOM 568 O O . ALA A 1 74 ? 25.737 -3.649 -34.311 1.00 45.03 74 ALA A O 1
ATOM 569 N N . LYS A 1 75 ? 27.912 -3.302 -33.886 1.00 40.81 75 LYS A N 1
ATOM 570 C CA . LYS A 1 75 ? 28.346 -3.625 -35.260 1.00 40.81 75 LYS A CA 1
ATOM 571 C C . LYS A 1 75 ? 29.426 -4.684 -35.467 1.00 40.81 75 LYS A C 1
ATOM 573 O O . LYS A 1 75 ? 29.734 -4.931 -36.627 1.00 40.81 75 LYS A O 1
ATOM 578 N N . ASP A 1 76 ? 29.905 -5.379 -34.440 1.00 35.22 76 ASP A N 1
ATOM 579 C CA . ASP A 1 76 ? 30.869 -6.462 -34.673 1.00 35.22 76 ASP A CA 1
ATOM 580 C C . ASP A 1 76 ? 30.187 -7.830 -34.614 1.00 35.22 76 ASP A C 1
ATOM 582 O O . ASP A 1 76 ? 30.043 -8.464 -33.567 1.00 35.22 76 ASP A O 1
ATOM 586 N N . HIS A 1 77 ? 29.738 -8.273 -35.790 1.00 38.94 77 HIS A N 1
ATOM 587 C CA . HIS A 1 77 ? 29.539 -9.688 -36.059 1.00 38.94 77 HIS A CA 1
ATOM 588 C C . HIS A 1 77 ? 30.901 -10.393 -36.051 1.00 38.94 77 HIS A C 1
ATOM 590 O O . HIS A 1 77 ? 31.787 -10.033 -36.815 1.00 38.94 77 HIS A O 1
ATOM 596 N N . ALA A 1 78 ? 30.997 -11.385 -35.162 1.00 46.75 78 ALA A N 1
ATOM 597 C CA . ALA A 1 78 ? 31.831 -12.584 -35.187 1.00 46.75 78 ALA A CA 1
ATOM 598 C C . ALA A 1 78 ? 33.037 -12.599 -36.142 1.00 46.75 78 ALA A C 1
ATOM 600 O O . ALA A 1 78 ? 32.867 -12.843 -37.328 1.00 46.75 78 ALA A O 1
ATOM 601 N N . GLU A 1 79 ? 34.240 -12.500 -35.577 1.00 43.34 79 GLU A N 1
ATOM 602 C CA . GLU A 1 79 ? 35.308 -13.501 -35.708 1.00 43.34 79 GLU A CA 1
ATOM 603 C C . GLU A 1 79 ? 36.472 -13.117 -34.775 1.00 43.34 79 GLU A C 1
ATOM 605 O O . GLU A 1 79 ? 36.799 -11.944 -34.649 1.00 43.34 79 GLU A O 1
ATOM 610 N N . ASP A 1 80 ? 37.009 -14.119 -34.070 1.00 46.03 80 ASP A N 1
ATOM 611 C CA . ASP A 1 80 ? 38.240 -14.114 -33.264 1.00 46.03 80 ASP A CA 1
ATOM 612 C C . ASP A 1 80 ? 38.532 -12.913 -32.342 1.00 46.03 80 ASP A C 1
ATOM 614 O O . ASP A 1 80 ? 39.115 -11.920 -32.757 1.00 46.03 80 ASP A O 1
ATOM 618 N N . ASP A 1 81 ? 38.318 -13.095 -31.029 1.00 37.69 81 ASP A N 1
ATOM 619 C CA . ASP A 1 81 ? 39.470 -12.954 -30.126 1.00 37.69 81 ASP A CA 1
ATOM 620 C C . ASP A 1 81 ? 39.266 -13.650 -28.769 1.00 37.69 81 ASP A C 1
ATOM 622 O O . ASP A 1 81 ? 38.334 -13.375 -28.000 1.00 37.69 81 ASP A O 1
ATOM 626 N N . LEU A 1 82 ? 40.193 -14.553 -28.455 1.00 45.19 82 LEU A N 1
ATOM 627 C CA . LEU A 1 82 ? 40.381 -15.178 -27.149 1.00 45.19 82 LEU A CA 1
ATOM 628 C C . LEU A 1 82 ? 41.102 -14.179 -26.228 1.00 45.19 82 LEU A C 1
ATOM 630 O O . LEU A 1 82 ? 42.267 -14.352 -25.884 1.00 45.19 82 LEU A O 1
ATOM 634 N N . GLY A 1 83 ? 40.406 -13.121 -25.812 1.00 38.47 83 GLY A N 1
ATOM 635 C CA . GLY A 1 83 ? 40.968 -12.086 -24.943 1.00 38.47 83 GLY A CA 1
ATOM 636 C C . GLY A 1 83 ? 39.890 -11.402 -24.110 1.00 38.47 83 GLY A C 1
ATOM 637 O O . GLY A 1 83 ? 39.106 -10.607 -24.613 1.00 38.47 83 GLY A O 1
ATOM 638 N N . GLY A 1 84 ? 39.830 -11.720 -22.815 1.00 37.69 84 GLY A N 1
ATOM 639 C CA . GLY A 1 84 ? 38.802 -11.263 -21.873 1.00 37.69 84 GLY A CA 1
ATOM 640 C C . GLY A 1 84 ? 38.848 -9.774 -21.505 1.00 37.69 84 GLY A C 1
ATOM 641 O O . GLY A 1 84 ? 39.043 -9.443 -20.337 1.00 37.69 84 GLY A O 1
ATOM 642 N N . ALA A 1 85 ? 38.610 -8.875 -22.461 1.00 33.69 85 ALA A N 1
ATOM 643 C CA . ALA A 1 85 ? 38.223 -7.493 -22.181 1.00 33.69 85 ALA A CA 1
ATOM 644 C C . ALA A 1 85 ? 36.685 -7.395 -22.085 1.00 33.69 85 ALA A C 1
ATOM 646 O O . ALA A 1 85 ? 35.979 -7.980 -22.912 1.00 33.69 85 ALA A O 1
ATOM 647 N N . PRO A 1 86 ? 36.114 -6.690 -21.088 1.00 38.75 86 PRO A N 1
ATOM 648 C CA . PRO A 1 86 ? 34.670 -6.576 -20.977 1.00 38.75 86 PRO A CA 1
ATOM 649 C C . PRO A 1 86 ? 34.145 -5.765 -22.164 1.00 38.75 86 PRO A C 1
ATOM 651 O O . PRO A 1 86 ? 34.423 -4.573 -22.277 1.00 38.75 86 PRO A O 1
ATOM 654 N N . ARG A 1 87 ? 33.384 -6.446 -23.031 1.00 46.00 87 ARG A N 1
ATOM 655 C CA . ARG A 1 87 ? 32.585 -5.881 -24.128 1.00 46.00 87 ARG A CA 1
ATOM 656 C C . ARG A 1 87 ? 31.971 -4.546 -23.698 1.00 46.00 87 ARG A C 1
ATOM 658 O O . ARG A 1 87 ? 31.437 -4.455 -22.588 1.00 46.00 87 ARG A O 1
ATOM 665 N N . GLY A 1 88 ? 32.073 -3.527 -24.554 1.00 51.50 88 GLY A N 1
ATOM 666 C CA . GLY A 1 88 ? 31.539 -2.188 -24.303 1.00 51.50 88 GLY A CA 1
ATOM 667 C C . GLY A 1 88 ? 30.088 -2.278 -23.842 1.00 51.50 88 GLY A C 1
ATOM 668 O O . GLY A 1 88 ? 29.206 -2.622 -24.619 1.00 51.50 88 GLY A O 1
ATOM 669 N N . ARG A 1 89 ? 29.842 -2.054 -22.547 1.00 63.34 89 ARG A N 1
ATOM 670 C CA . ARG A 1 89 ? 28.508 -2.230 -21.966 1.00 63.34 89 ARG A CA 1
ATOM 671 C C . ARG A 1 89 ? 27.572 -1.222 -22.622 1.00 63.34 89 ARG A C 1
ATOM 673 O O . ARG A 1 89 ? 27.860 -0.034 -22.596 1.00 63.34 89 ARG A O 1
ATOM 680 N N . SER A 1 90 ? 26.453 -1.660 -23.188 1.00 79.94 90 SER A N 1
ATOM 681 C CA . SER A 1 90 ? 25.390 -0.732 -23.577 1.00 79.94 90 SER A CA 1
ATOM 682 C C . SER A 1 90 ? 24.848 0.000 -22.335 1.00 79.94 90 SER A C 1
ATOM 684 O O . SER A 1 90 ? 24.839 -0.539 -21.225 1.00 79.94 90 SER A O 1
ATOM 686 N N . MET A 1 91 ? 24.400 1.251 -22.493 1.00 87.19 91 MET A N 1
ATOM 687 C CA . MET A 1 91 ? 23.734 2.001 -21.413 1.00 87.19 91 MET A CA 1
ATOM 688 C C . MET A 1 91 ? 22.342 1.445 -21.078 1.00 87.19 91 MET A C 1
ATOM 690 O O . MET A 1 91 ? 21.849 1.628 -19.960 1.00 87.19 91 MET A O 1
ATOM 694 N N . TRP A 1 92 ? 21.729 0.768 -22.046 1.00 91.19 92 TRP A N 1
ATOM 695 C CA . TRP A 1 92 ? 20.401 0.166 -21.996 1.00 91.19 92 TRP A CA 1
ATOM 696 C C . TRP A 1 92 ? 20.494 -1.313 -22.369 1.00 91.19 92 TRP A C 1
ATOM 698 O O . TRP A 1 92 ? 21.476 -1.736 -22.974 1.00 91.19 92 TRP A O 1
ATOM 708 N N . GLN A 1 93 ? 19.479 -2.097 -22.031 1.00 90.88 93 GLN A N 1
ATOM 709 C CA . GLN A 1 93 ? 19.392 -3.489 -22.472 1.00 90.88 93 GLN A CA 1
ATOM 710 C C . GLN A 1 93 ? 19.483 -3.557 -24.014 1.00 90.88 93 GLN A C 1
ATOM 712 O O . GLN A 1 93 ? 18.754 -2.852 -24.701 1.00 90.88 93 GLN A O 1
ATOM 717 N N . GLU A 1 94 ? 20.373 -4.390 -24.553 1.00 87.31 94 GLU A N 1
ATOM 718 C CA . GLU A 1 94 ? 20.546 -4.655 -25.991 1.00 87.31 94 GLU A CA 1
ATOM 719 C C . GLU A 1 94 ? 19.254 -5.080 -26.710 1.00 87.31 94 GLU A C 1
ATOM 721 O O . GLU A 1 94 ? 19.014 -4.655 -27.831 1.00 87.31 94 GLU A O 1
ATOM 726 N N . ARG A 1 95 ? 18.397 -5.881 -26.064 1.00 88.12 95 ARG A N 1
ATOM 727 C CA . ARG A 1 95 ? 17.087 -6.314 -26.588 1.00 88.12 95 ARG A CA 1
ATOM 728 C C . ARG A 1 95 ? 15.952 -5.337 -26.255 1.00 88.12 95 ARG A C 1
ATOM 730 O O . ARG A 1 95 ? 14.798 -5.760 -26.227 1.00 88.12 95 ARG A O 1
ATOM 737 N N . LEU A 1 96 ? 16.253 -4.084 -25.905 1.00 91.31 96 LEU A N 1
ATOM 738 C CA . LEU A 1 96 ? 15.213 -3.072 -25.718 1.00 91.31 96 LEU A CA 1
ATOM 739 C C . LEU A 1 96 ? 14.423 -2.926 -27.036 1.00 91.31 96 LEU A C 1
ATOM 741 O O . LEU A 1 96 ? 15.064 -2.776 -28.076 1.00 91.31 96 LEU A O 1
ATOM 745 N N . PRO A 1 97 ? 13.078 -2.978 -27.014 1.00 91.00 97 PRO A N 1
ATOM 746 C CA . PRO A 1 97 ? 12.272 -2.796 -28.216 1.00 91.00 97 PRO A CA 1
ATOM 747 C C . PRO A 1 97 ? 12.540 -1.449 -28.886 1.00 91.00 97 PRO A C 1
ATOM 749 O O . PRO A 1 97 ? 12.869 -0.460 -28.217 1.00 91.00 97 PRO A O 1
ATOM 752 N N . ASP A 1 98 ? 12.363 -1.414 -30.205 1.00 89.06 98 ASP A N 1
ATOM 753 C CA . ASP A 1 98 ? 12.436 -0.169 -30.958 1.00 89.06 98 ASP A CA 1
ATOM 754 C C . ASP A 1 98 ? 11.364 0.820 -30.475 1.00 89.06 98 ASP A C 1
ATOM 756 O O . ASP A 1 98 ? 10.283 0.407 -30.039 1.00 89.06 98 ASP A O 1
ATOM 760 N N . PRO A 1 99 ? 11.622 2.137 -30.561 1.00 88.06 99 PRO A N 1
ATOM 761 C CA . PRO A 1 99 ? 10.630 3.139 -30.199 1.00 88.06 99 PRO A CA 1
ATOM 762 C C . PRO A 1 99 ? 9.288 2.909 -30.915 1.00 88.06 99 PRO A C 1
ATOM 764 O O . PRO A 1 99 ? 9.271 2.534 -32.094 1.00 88.06 99 PRO A O 1
ATOM 767 N N . PRO A 1 100 ? 8.147 3.168 -30.249 1.00 87.06 100 PRO A N 1
ATOM 768 C CA . PRO A 1 100 ? 6.845 2.996 -30.871 1.00 87.06 100 PRO A CA 1
ATOM 769 C C . PRO A 1 100 ? 6.667 3.941 -32.066 1.00 87.06 100 PRO A C 1
ATOM 771 O O . PRO A 1 100 ? 7.345 4.962 -32.209 1.00 87.06 100 PRO A O 1
ATOM 774 N N . ALA A 1 101 ? 5.727 3.600 -32.949 1.00 86.31 101 ALA A N 1
ATOM 775 C CA . ALA A 1 101 ? 5.451 4.417 -34.123 1.00 86.31 101 ALA A CA 1
ATOM 776 C C . ALA A 1 101 ? 4.942 5.795 -33.681 1.00 86.31 101 ALA A C 1
ATOM 778 O O . ALA A 1 101 ? 4.084 5.876 -32.810 1.00 86.31 101 ALA A O 1
ATOM 779 N N . GLY A 1 102 ? 5.472 6.865 -34.277 1.00 85.31 102 GLY A N 1
ATOM 780 C CA . GLY A 1 102 ? 5.130 8.235 -33.884 1.00 85.31 102 GLY A CA 1
ATOM 781 C C . GLY A 1 102 ? 5.900 8.762 -32.671 1.00 85.31 102 GLY A C 1
ATOM 782 O O . GLY A 1 102 ? 5.635 9.880 -32.243 1.00 85.31 102 GLY A O 1
ATOM 783 N N . TRP A 1 103 ? 6.863 8.012 -32.126 1.00 86.56 103 TRP A N 1
ATOM 784 C CA . TRP A 1 103 ? 7.706 8.493 -31.035 1.00 86.56 103 TRP A CA 1
ATOM 785 C C . TRP A 1 103 ? 8.593 9.688 -31.446 1.00 86.56 103 TRP A C 1
ATOM 787 O O . TRP A 1 103 ? 9.309 9.578 -32.446 1.00 86.56 103 TRP A O 1
ATOM 797 N N . PRO A 1 104 ? 8.694 10.750 -30.617 1.00 85.56 104 PRO A N 1
ATOM 798 C CA . PRO A 1 104 ? 7.973 10.986 -29.356 1.00 85.56 104 PRO A CA 1
ATOM 799 C C . PRO A 1 104 ? 6.652 11.777 -29.484 1.00 85.56 104 PRO A C 1
ATOM 801 O O . PRO A 1 104 ? 6.015 12.025 -28.462 1.00 85.56 104 PRO A O 1
ATOM 804 N N . GLU A 1 105 ? 6.259 12.240 -30.673 1.00 87.12 105 GLU A N 1
ATOM 805 C CA . GLU A 1 105 ? 5.168 13.213 -30.854 1.00 87.12 105 GLU A CA 1
ATOM 806 C C . GLU A 1 105 ? 3.742 12.643 -30.745 1.00 87.12 105 GLU A C 1
ATOM 808 O O . GLU A 1 105 ? 2.839 13.367 -30.324 1.00 87.12 105 GLU A O 1
ATOM 813 N N . ASN A 1 106 ? 3.516 11.382 -31.117 1.00 85.62 106 ASN A N 1
ATOM 814 C CA . ASN A 1 106 ? 2.205 10.732 -31.098 1.00 85.62 106 ASN A CA 1
ATOM 815 C C . ASN A 1 106 ? 2.324 9.316 -30.527 1.00 85.62 106 ASN A C 1
ATOM 817 O O . ASN A 1 106 ? 2.723 8.397 -31.239 1.00 85.62 106 ASN A O 1
ATOM 821 N N . ILE A 1 107 ? 2.021 9.168 -29.237 1.00 85.88 107 ILE A N 1
ATOM 822 C CA . ILE A 1 107 ? 2.212 7.927 -28.482 1.00 85.88 107 ILE A CA 1
ATOM 823 C C . ILE A 1 107 ? 1.127 7.752 -27.415 1.00 85.88 107 ILE A C 1
ATOM 825 O O . ILE A 1 107 ? 0.570 8.731 -26.910 1.00 85.88 107 ILE A O 1
ATOM 829 N N . ASP A 1 108 ? 0.882 6.503 -27.035 1.00 83.62 108 ASP A N 1
ATOM 830 C CA . ASP A 1 108 ? -0.035 6.107 -25.968 1.00 83.62 108 ASP A CA 1
ATOM 831 C C . ASP A 1 108 ? 0.658 5.156 -24.964 1.00 83.62 108 ASP A C 1
ATOM 833 O O . ASP A 1 108 ? 1.888 5.097 -24.891 1.00 83.62 108 ASP A O 1
ATOM 837 N N . PHE A 1 109 ? -0.131 4.492 -24.113 1.00 82.75 109 PHE A N 1
ATOM 838 C CA . PHE A 1 109 ? 0.343 3.531 -23.108 1.00 82.75 109 PHE A CA 1
ATOM 839 C C . PHE A 1 109 ? -0.012 2.078 -23.454 1.00 82.75 109 PHE A C 1
ATOM 841 O O . PHE A 1 109 ? 0.129 1.203 -22.596 1.00 82.75 109 PHE A O 1
ATOM 848 N N . GLU A 1 110 ? -0.515 1.809 -24.660 1.00 86.19 110 GLU A N 1
ATOM 849 C CA . GLU A 1 110 ? -0.862 0.450 -25.061 1.00 86.19 110 GLU A CA 1
ATOM 850 C C . GLU A 1 110 ? 0.418 -0.334 -25.358 1.00 86.19 110 GLU A C 1
ATOM 852 O O . GLU A 1 110 ? 1.149 -0.044 -26.302 1.00 86.19 110 GLU A O 1
ATOM 857 N N . LEU A 1 111 ? 0.704 -1.335 -24.520 1.00 88.06 111 LEU A N 1
ATOM 858 C CA . LEU A 1 111 ? 1.871 -2.189 -24.704 1.00 88.06 111 LEU A CA 1
ATOM 859 C C . LEU A 1 111 ? 1.683 -3.086 -25.923 1.00 88.06 111 LEU A C 1
ATOM 861 O O . LEU A 1 111 ? 0.732 -3.872 -26.002 1.00 88.06 111 LEU A O 1
ATOM 865 N N . LYS A 1 112 ? 2.647 -3.035 -26.838 1.00 89.62 112 LYS A N 1
ATOM 866 C CA . LYS A 1 112 ? 2.730 -3.989 -27.940 1.00 89.62 112 LYS A CA 1
ATOM 867 C C . LYS A 1 112 ? 3.155 -5.375 -27.434 1.00 89.62 112 LYS A C 1
ATOM 869 O O . LYS A 1 112 ? 3.781 -5.493 -26.376 1.00 89.62 112 LYS A O 1
ATOM 874 N N . PRO A 1 113 ? 2.860 -6.457 -28.181 1.00 90.12 113 PRO A N 1
ATOM 875 C CA . PRO A 1 113 ? 3.211 -7.814 -27.757 1.00 90.12 113 PRO A CA 1
ATOM 876 C C . PRO A 1 113 ? 4.712 -8.041 -27.507 1.00 90.12 113 PRO A C 1
ATOM 878 O O . PRO A 1 113 ? 5.080 -8.782 -26.594 1.00 90.12 113 PRO A O 1
ATOM 881 N N . ASP A 1 114 ? 5.583 -7.413 -28.295 1.00 91.50 114 ASP A N 1
ATOM 882 C CA . ASP A 1 114 ? 7.041 -7.465 -28.146 1.00 91.50 114 ASP A CA 1
ATOM 883 C C . ASP A 1 114 ? 7.526 -6.692 -26.910 1.00 91.50 114 ASP A C 1
ATOM 885 O O . ASP A 1 114 ? 8.354 -7.202 -26.154 1.00 91.50 114 ASP A O 1
ATOM 889 N N . GLU A 1 115 ? 6.952 -5.518 -26.639 1.00 92.69 115 GLU A N 1
ATOM 890 C CA . GLU A 1 115 ? 7.214 -4.727 -25.431 1.00 92.69 115 GLU A CA 1
ATOM 891 C C . GLU A 1 115 ? 6.778 -5.465 -24.158 1.00 92.69 115 GLU A C 1
ATOM 893 O O . GLU A 1 115 ? 7.543 -5.561 -23.194 1.00 92.69 115 GLU A O 1
ATOM 898 N N . ALA A 1 116 ? 5.576 -6.049 -24.162 1.00 92.75 116 ALA A N 1
ATOM 899 C CA . ALA A 1 116 ? 5.081 -6.868 -23.059 1.00 92.75 116 ALA A CA 1
ATOM 900 C C . ALA A 1 116 ? 5.982 -8.092 -22.822 1.00 92.75 116 ALA A C 1
ATOM 902 O O . ALA A 1 116 ? 6.369 -8.365 -21.683 1.00 92.75 116 ALA A O 1
ATOM 903 N N . SER A 1 117 ? 6.382 -8.784 -23.895 1.00 92.81 117 SER A N 1
ATOM 904 C CA . SER A 1 117 ? 7.303 -9.927 -23.822 1.00 92.81 117 SER A CA 1
ATOM 905 C C . SER A 1 117 ? 8.671 -9.523 -23.266 1.00 92.81 117 SER A C 1
ATOM 907 O O . SER A 1 117 ? 9.211 -10.203 -22.396 1.00 92.81 117 SER A O 1
ATOM 909 N N . PHE A 1 118 ? 9.212 -8.376 -23.687 1.00 94.75 118 PHE A N 1
ATOM 910 C CA . PHE A 1 118 ? 10.457 -7.835 -23.145 1.00 94.75 118 PHE A CA 1
ATOM 911 C C . PHE A 1 118 ? 10.360 -7.553 -21.637 1.00 94.75 118 PHE A C 1
ATOM 913 O O . PHE A 1 118 ? 11.262 -7.916 -20.877 1.00 94.75 118 PHE A O 1
ATOM 920 N N . LEU A 1 119 ? 9.267 -6.935 -21.179 1.00 94.56 119 LEU A N 1
ATOM 921 C CA 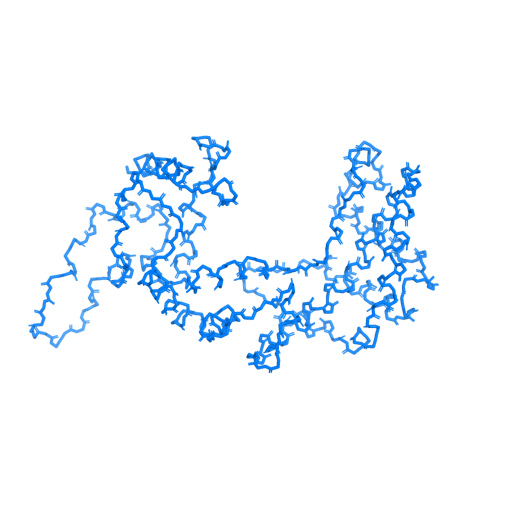. LEU A 1 119 ? 9.048 -6.660 -19.756 1.00 94.56 119 LEU A CA 1
ATOM 922 C C . LEU A 1 119 ? 8.904 -7.949 -18.935 1.00 94.56 119 LEU A C 1
ATOM 924 O O . LEU A 1 119 ? 9.442 -8.024 -17.828 1.00 94.56 119 LEU A O 1
ATOM 928 N N . LEU A 1 120 ? 8.233 -8.970 -19.476 1.00 94.19 120 LEU A N 1
ATOM 929 C CA . LEU A 1 120 ? 8.150 -10.296 -18.859 1.00 94.19 120 LEU A CA 1
ATOM 930 C C . LEU A 1 120 ? 9.535 -10.945 -18.730 1.00 94.19 120 LEU A C 1
ATOM 932 O O . LEU A 1 120 ? 9.891 -11.375 -17.631 1.00 94.19 120 LEU A O 1
ATOM 936 N N . ASP A 1 121 ? 10.349 -10.929 -19.790 1.00 94.56 121 ASP A N 1
ATOM 937 C CA . ASP A 1 121 ? 11.734 -11.421 -19.758 1.00 94.56 121 ASP A CA 1
ATOM 938 C C . ASP A 1 121 ? 12.543 -10.714 -18.654 1.00 94.56 121 ASP A C 1
ATOM 940 O O . ASP A 1 121 ? 13.267 -11.355 -17.888 1.00 94.56 121 ASP A O 1
ATOM 944 N N . ARG A 1 122 ? 12.402 -9.384 -18.529 1.00 95.31 122 ARG A N 1
ATOM 945 C CA . ARG A 1 122 ? 13.069 -8.601 -17.473 1.00 95.31 122 ARG A CA 1
ATOM 946 C C . ARG A 1 122 ? 12.609 -9.003 -16.071 1.00 95.31 122 ARG A C 1
ATOM 948 O O . ARG A 1 122 ? 13.442 -9.132 -15.172 1.00 95.31 122 ARG A O 1
ATOM 955 N N . LEU A 1 123 ? 11.307 -9.205 -15.867 1.00 94.50 123 LEU A N 1
ATOM 956 C CA . LEU A 1 123 ? 10.750 -9.628 -14.579 1.00 94.50 123 LEU A CA 1
ATOM 957 C C . LEU A 1 123 ? 11.261 -11.008 -14.161 1.00 94.50 123 LEU A C 1
ATOM 959 O O . LEU A 1 123 ? 11.663 -11.180 -13.007 1.00 94.50 123 LEU A O 1
ATOM 963 N N . VAL A 1 124 ? 11.280 -11.964 -15.092 1.00 95.31 124 VAL A N 1
ATOM 964 C CA . VAL A 1 124 ? 11.786 -13.323 -14.857 1.00 95.31 124 VAL A CA 1
ATOM 965 C C . VAL A 1 124 ? 13.274 -13.298 -14.517 1.00 95.31 124 VAL A C 1
ATOM 967 O O . VAL A 1 124 ? 13.685 -13.932 -13.549 1.00 95.31 124 VAL A O 1
ATOM 970 N N . GLU A 1 125 ? 14.077 -12.525 -15.250 1.00 95.38 125 GLU A N 1
ATOM 971 C CA . GLU A 1 125 ? 15.526 -12.466 -15.034 1.00 95.38 125 GLU A CA 1
ATOM 972 C C . GLU A 1 125 ? 15.907 -11.752 -13.727 1.00 95.38 125 GLU A C 1
ATOM 974 O O . GLU A 1 125 ? 16.798 -12.192 -13.001 1.00 95.38 125 GLU A O 1
ATOM 979 N N . ARG A 1 126 ? 15.254 -10.627 -13.411 1.00 95.81 126 ARG A N 1
ATOM 980 C CA . ARG A 1 126 ? 15.686 -9.727 -12.324 1.00 95.81 126 ARG A CA 1
ATOM 981 C C . ARG A 1 126 ? 14.934 -9.934 -11.020 1.00 95.81 126 ARG A C 1
ATOM 983 O O . ARG A 1 126 ? 15.470 -9.660 -9.945 1.00 95.81 126 ARG A O 1
ATOM 990 N N . HIS A 1 127 ? 13.695 -10.406 -11.099 1.00 94.31 127 HIS A N 1
ATOM 991 C CA . HIS A 1 127 ? 12.804 -10.570 -9.956 1.00 94.31 127 HIS A CA 1
ATOM 992 C C . HIS A 1 127 ? 12.080 -11.931 -9.973 1.00 94.31 127 HIS A C 1
ATOM 994 O O . HIS A 1 127 ? 10.859 -11.959 -9.797 1.00 94.31 127 HIS A O 1
ATOM 1000 N N . PRO A 1 128 ? 12.790 -13.070 -10.120 1.00 94.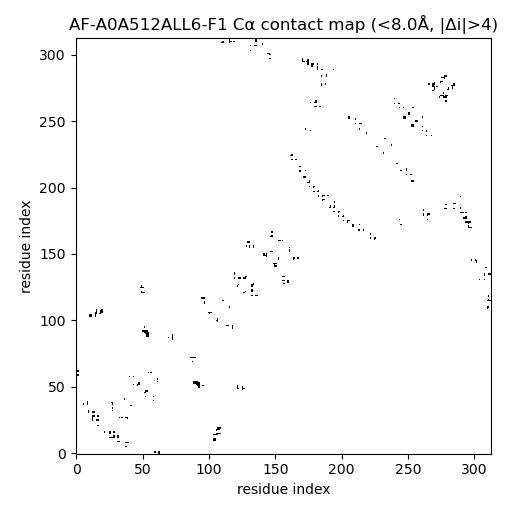06 128 PRO A N 1
ATOM 1001 C CA . PRO A 1 128 ? 12.166 -14.391 -10.287 1.00 94.06 128 PRO A CA 1
ATOM 1002 C C . PRO A 1 128 ? 11.279 -14.802 -9.104 1.00 94.06 128 PRO A C 1
ATOM 1004 O O . PRO A 1 128 ? 10.260 -15.460 -9.278 1.00 94.06 128 PRO A O 1
ATOM 1007 N N . ASN A 1 129 ? 11.630 -14.358 -7.895 1.00 91.25 129 ASN A N 1
ATOM 1008 C CA . ASN A 1 129 ? 10.929 -14.722 -6.660 1.00 91.25 129 ASN A CA 1
ATOM 1009 C C . ASN A 1 129 ? 9.766 -13.773 -6.313 1.00 91.25 129 ASN A C 1
ATOM 1011 O O . ASN A 1 129 ? 9.148 -13.901 -5.257 1.00 91.25 129 ASN A O 1
ATOM 1015 N N . SER A 1 130 ? 9.480 -12.780 -7.160 1.00 92.38 130 SER A N 1
ATOM 1016 C CA . SER A 1 130 ? 8.379 -11.843 -6.937 1.00 92.38 130 SER A CA 1
ATOM 1017 C C . SER A 1 130 ? 7.036 -12.491 -7.258 1.00 92.38 130 SER A C 1
ATOM 1019 O O . SER A 1 130 ? 6.871 -13.129 -8.298 1.00 92.38 130 SER A O 1
ATOM 1021 N N . LEU A 1 131 ? 6.028 -12.233 -6.420 1.00 94.12 131 LEU A N 1
ATOM 1022 C CA . LEU A 1 131 ? 4.654 -12.645 -6.713 1.00 94.12 131 LEU A CA 1
ATOM 1023 C C . LEU A 1 131 ? 4.125 -12.012 -8.010 1.00 94.12 131 LEU A C 1
ATOM 1025 O O . LEU A 1 131 ? 3.340 -12.640 -8.713 1.00 94.12 131 LEU A O 1
ATOM 1029 N N . LEU A 1 132 ? 4.575 -10.796 -8.353 1.00 93.75 132 LEU A N 1
ATOM 1030 C CA . LEU A 1 132 ? 4.219 -10.160 -9.624 1.00 93.75 132 LEU A CA 1
ATOM 1031 C C . LEU A 1 132 ? 4.718 -10.997 -10.806 1.00 93.75 132 LEU A C 1
ATOM 1033 O O . LEU A 1 132 ? 3.936 -11.280 -11.704 1.00 93.75 132 LEU A O 1
ATOM 1037 N N . THR A 1 133 ? 5.982 -11.426 -10.773 1.00 94.75 133 THR A N 1
ATOM 1038 C CA . THR A 1 133 ? 6.594 -12.265 -11.814 1.00 94.75 133 THR A CA 1
ATOM 1039 C C . THR A 1 133 ? 5.875 -13.602 -11.926 1.00 94.75 133 THR A C 1
ATOM 1041 O O . THR A 1 133 ? 5.476 -13.989 -13.020 1.00 94.75 133 THR A O 1
ATOM 1044 N N . TYR A 1 134 ? 5.619 -14.266 -10.793 1.00 94.12 134 TYR A N 1
ATOM 1045 C CA . TYR A 1 134 ? 4.860 -15.516 -10.770 1.00 94.12 134 TYR A CA 1
ATOM 1046 C C . TYR A 1 134 ? 3.497 -15.367 -11.462 1.00 94.12 134 TYR A C 1
ATOM 1048 O O . TYR A 1 134 ? 3.176 -16.141 -12.357 1.00 94.12 134 TYR A O 1
ATOM 1056 N N . LEU A 1 135 ? 2.709 -14.347 -11.102 1.00 93.94 135 LEU A N 1
ATOM 1057 C CA . LEU A 1 135 ? 1.391 -14.104 -11.701 1.00 93.94 135 LEU A CA 1
ATOM 1058 C C . LEU A 1 135 ? 1.474 -13.686 -13.177 1.00 93.94 135 LEU A C 1
ATOM 1060 O O . LEU A 1 135 ? 0.592 -14.032 -13.969 1.00 93.94 135 LEU A O 1
ATOM 1064 N N . ALA A 1 136 ? 2.519 -12.949 -13.554 1.00 92.69 136 ALA A N 1
ATO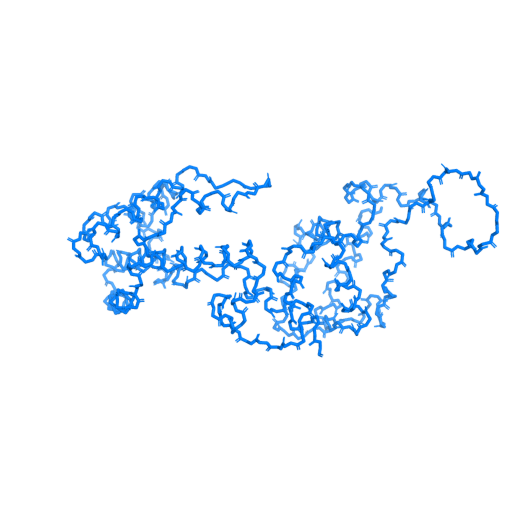M 1065 C CA . ALA A 1 136 ? 2.737 -12.502 -14.922 1.00 92.69 136 ALA A CA 1
ATOM 1066 C C . ALA A 1 136 ? 3.016 -13.686 -15.865 1.00 92.69 136 ALA A C 1
ATOM 1068 O O . ALA A 1 136 ? 2.487 -13.705 -16.972 1.00 92.69 136 ALA A O 1
ATOM 1069 N N . CYS A 1 137 ? 3.724 -14.716 -15.391 1.00 91.50 137 CYS A N 1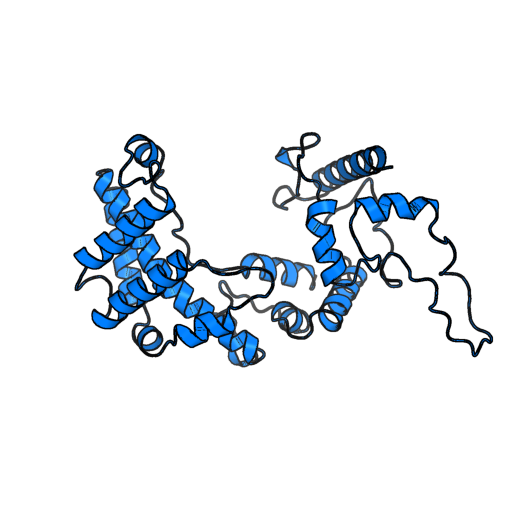
ATOM 1070 C CA . CYS A 1 137 ? 4.006 -15.937 -16.154 1.00 91.50 137 CYS A CA 1
ATOM 1071 C C . CYS A 1 137 ? 2.821 -16.911 -16.266 1.00 91.50 137 CYS A C 1
ATOM 1073 O O . CYS A 1 137 ? 2.870 -17.841 -17.068 1.00 91.50 137 CYS A O 1
ATOM 1075 N N . ARG A 1 138 ? 1.760 -16.752 -15.466 1.00 89.06 138 ARG A N 1
ATOM 1076 C CA . ARG A 1 138 ? 0.597 -17.648 -15.550 1.00 89.06 138 ARG A CA 1
ATOM 1077 C C . ARG A 1 138 ? -0.261 -17.355 -16.780 1.00 89.06 138 ARG A C 1
ATOM 1079 O O . ARG A 1 138 ? -0.382 -16.210 -17.201 1.00 89.06 138 ARG A O 1
ATOM 1086 N N . HIS A 1 139 ? -0.951 -18.359 -17.309 1.00 78.81 139 HIS A N 1
ATOM 1087 C CA . HIS A 1 139 ? -1.860 -18.168 -18.448 1.00 78.81 139 HIS A CA 1
ATOM 1088 C C . HIS A 1 139 ? -3.251 -17.658 -18.051 1.00 78.81 139 HIS A C 1
ATOM 1090 O O . HIS A 1 139 ? -3.953 -17.064 -18.867 1.00 78.81 139 HIS A O 1
ATOM 1096 N N . ASP A 1 140 ? -3.665 -17.859 -16.801 1.00 78.56 140 ASP A N 1
ATOM 1097 C CA . ASP A 1 140 ? -4.977 -17.439 -16.328 1.00 78.56 140 ASP A CA 1
ATOM 1098 C C . ASP A 1 140 ? -5.050 -15.921 -16.078 1.00 78.56 140 ASP A C 1
ATOM 1100 O O . ASP A 1 140 ? -4.116 -15.269 -15.602 1.00 78.56 140 ASP A O 1
ATOM 1104 N N . ARG A 1 141 ? -6.208 -15.335 -16.408 1.00 77.56 141 ARG A N 1
ATOM 1105 C CA . ARG A 1 141 ? -6.553 -13.930 -16.123 1.00 77.56 141 ARG A CA 1
ATOM 1106 C C . ARG A 1 141 ? -7.447 -13.851 -14.884 1.00 77.56 141 ARG A C 1
ATOM 1108 O O . ARG A 1 141 ? -8.520 -13.245 -14.913 1.00 77.56 141 ARG A O 1
ATOM 1115 N N . ALA A 1 142 ? -7.032 -14.528 -13.815 1.00 80.56 142 ALA A N 1
ATOM 1116 C CA . ALA A 1 142 ? -7.790 -14.583 -12.575 1.00 80.56 142 ALA A CA 1
ATOM 1117 C C . ALA A 1 142 ? -8.034 -13.167 -12.028 1.00 80.56 142 ALA A C 1
ATOM 1119 O O . ALA A 1 142 ? -7.116 -12.361 -11.869 1.00 80.56 142 ALA A O 1
ATOM 1120 N N . LYS A 1 143 ? -9.302 -12.858 -11.749 1.00 84.12 143 LYS A N 1
ATOM 1121 C CA . LYS A 1 143 ? -9.706 -11.587 -11.149 1.00 84.12 143 LYS A CA 1
ATOM 1122 C C . LYS A 1 143 ? -9.909 -11.793 -9.659 1.00 84.12 143 LYS A C 1
ATOM 1124 O O . LYS A 1 143 ? -10.626 -12.698 -9.248 1.00 84.12 143 LYS A O 1
ATOM 1129 N N . ALA A 1 144 ? -9.295 -10.924 -8.868 1.00 89.69 144 ALA A N 1
ATOM 1130 C CA . ALA A 1 144 ? -9.507 -10.867 -7.433 1.00 89.69 144 ALA A CA 1
ATOM 1131 C C . ALA A 1 144 ? -9.500 -9.409 -6.969 1.00 89.69 144 ALA A C 1
ATOM 1133 O O . ALA A 1 144 ? -8.680 -8.600 -7.422 1.00 89.69 144 ALA A O 1
ATOM 1134 N N . ASP A 1 145 ? -10.402 -9.068 -6.055 1.00 90.31 145 ASP A N 1
ATOM 1135 C CA . ASP A 1 145 ? -10.461 -7.725 -5.467 1.00 90.31 145 ASP A CA 1
ATOM 1136 C C . ASP A 1 145 ? -9.379 -7.506 -4.412 1.00 90.31 145 ASP A C 1
ATOM 1138 O O . ASP A 1 145 ? -8.903 -6.390 -4.219 1.00 90.31 145 ASP A O 1
ATOM 1142 N N . ALA A 1 146 ? -8.910 -8.589 -3.797 1.00 92.81 146 ALA A N 1
ATOM 1143 C CA . ALA A 1 146 ? -7.740 -8.596 -2.938 1.00 92.81 146 ALA A CA 1
ATOM 1144 C C . ALA A 1 146 ? -6.862 -9.809 -3.245 1.00 92.81 146 ALA A C 1
ATOM 1146 O O . ALA A 1 146 ? -7.365 -10.865 -3.622 1.00 92.81 146 ALA A O 1
ATOM 1147 N N . ILE A 1 147 ? -5.552 -9.679 -3.034 1.00 94.69 147 ILE A N 1
ATOM 1148 C CA . ILE A 1 147 ? -4.592 -10.742 -3.362 1.00 94.69 147 ILE A CA 1
ATOM 1149 C C . ILE A 1 147 ? -4.848 -12.050 -2.593 1.00 94.69 147 ILE A C 1
ATOM 1151 O O . ILE A 1 147 ? -4.656 -13.132 -3.133 1.00 94.69 147 ILE A O 1
ATOM 1155 N N . TRP A 1 148 ? -5.349 -11.977 -1.358 1.00 95.25 148 TRP A N 1
ATOM 1156 C CA . TRP A 1 148 ? -5.715 -13.158 -0.562 1.00 95.25 148 TRP A CA 1
ATOM 1157 C C . TRP A 1 148 ? -7.061 -13.787 -0.952 1.00 95.25 148 TRP A C 1
ATOM 1159 O O . TRP A 1 148 ? -7.453 -14.786 -0.362 1.00 95.25 148 TRP A O 1
ATOM 1169 N N . LEU A 1 149 ? -7.790 -13.201 -1.906 1.00 94.88 149 LEU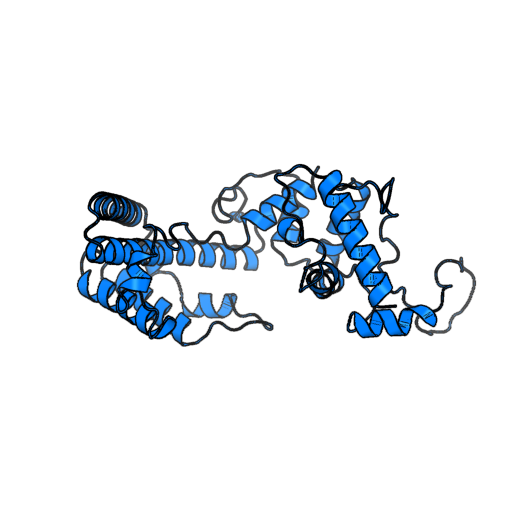 A N 1
ATOM 1170 C CA . LEU A 1 149 ? -8.978 -13.800 -2.527 1.00 94.88 149 LEU A CA 1
ATOM 1171 C C . LEU A 1 149 ? -8.648 -14.407 -3.898 1.00 94.88 149 LEU A C 1
ATOM 1173 O O . LEU A 1 149 ? -9.552 -14.768 -4.647 1.00 94.88 149 LEU A O 1
ATOM 1177 N N . HIS A 1 150 ? -7.366 -14.471 -4.266 1.00 94.50 150 HIS A N 1
ATOM 1178 C CA . HIS A 1 150 ? -6.957 -15.020 -5.547 1.00 94.50 150 HIS A CA 1
ATOM 1179 C C . HIS A 1 150 ? -7.276 -16.526 -5.611 1.00 94.50 150 HIS A C 1
ATOM 1181 O O . HIS A 1 150 ? -6.896 -17.253 -4.692 1.00 94.50 150 HIS A O 1
ATOM 1187 N N . PRO A 1 151 ? -7.918 -17.026 -6.686 1.00 92.75 151 PRO A N 1
ATOM 1188 C CA . PRO A 1 151 ? -8.366 -18.424 -6.765 1.00 92.75 151 PRO A CA 1
ATOM 1189 C C . PRO A 1 151 ? -7.214 -19.431 -6.653 1.00 92.75 151 PRO A C 1
ATOM 1191 O O . PRO A 1 151 ? -7.376 -20.508 -6.093 1.00 92.75 151 PRO A O 1
ATOM 1194 N N . HIS A 1 152 ? -6.027 -19.039 -7.115 1.00 91.75 152 HIS A N 1
ATOM 1195 C CA . HIS A 1 152 ? -4.806 -19.850 -7.068 1.00 91.75 152 HIS A CA 1
ATOM 1196 C C . HIS A 1 152 ? -3.882 -19.517 -5.894 1.00 91.75 152 HIS A C 1
ATOM 1198 O O . HIS A 1 152 ? -2.680 -19.744 -5.979 1.00 91.75 152 HIS A O 1
ATOM 1204 N N . LEU A 1 153 ? -4.407 -18.950 -4.801 1.00 94.12 153 LEU A N 1
ATOM 1205 C CA . LEU A 1 153 ? -3.606 -18.611 -3.617 1.00 94.12 153 LEU A CA 1
ATOM 1206 C C . LEU A 1 153 ? -2.792 -19.810 -3.095 1.00 94.12 153 LEU A C 1
ATOM 1208 O O . LEU A 1 153 ? -1.660 -19.639 -2.644 1.00 94.12 153 LEU A O 1
ATOM 1212 N N . ALA A 1 154 ? -3.355 -21.020 -3.173 1.00 93.75 154 ALA A N 1
ATOM 1213 C CA . ALA A 1 154 ? -2.689 -22.248 -2.744 1.00 93.75 154 ALA A CA 1
ATOM 1214 C C . ALA A 1 154 ? -1.412 -22.551 -3.550 1.00 93.75 154 ALA A C 1
ATOM 1216 O O . ALA A 1 154 ? -0.453 -23.069 -2.973 1.00 93.75 154 ALA A O 1
ATOM 1217 N N . ASP A 1 155 ? -1.390 -22.159 -4.828 1.00 93.62 155 ASP A N 1
ATOM 1218 C CA . ASP A 1 155 ? -0.311 -22.417 -5.787 1.00 93.62 155 ASP A CA 1
ATOM 1219 C C . ASP A 1 155 ? 0.810 -21.366 -5.721 1.00 93.62 155 ASP A C 1
ATOM 1221 O O . ASP A 1 155 ? 1.825 -21.491 -6.412 1.00 93.62 155 ASP A O 1
ATOM 1225 N N . PHE A 1 156 ? 0.629 -20.296 -4.938 1.00 95.00 156 PHE A N 1
ATOM 1226 C CA . PHE A 1 156 ? 1.620 -19.229 -4.832 1.00 95.00 156 PHE A CA 1
ATOM 1227 C C . PHE A 1 156 ? 2.937 -19.756 -4.245 1.00 95.00 156 PHE A C 1
ATOM 1229 O O . PHE A 1 156 ? 2.907 -20.614 -3.356 1.00 95.00 156 PHE A O 1
ATOM 1236 N N . PRO A 1 157 ? 4.093 -19.192 -4.658 1.00 94.69 157 PRO A N 1
ATOM 1237 C CA . PRO A 1 157 ? 5.370 -19.482 -4.018 1.00 94.69 157 PRO A CA 1
ATOM 1238 C C . PRO A 1 157 ? 5.262 -19.322 -2.500 1.00 94.69 157 PRO A C 1
ATOM 1240 O O . PRO A 1 157 ? 4.655 -18.363 -2.019 1.00 94.69 157 PRO A O 1
ATOM 1243 N N . GLU A 1 158 ? 5.859 -20.241 -1.742 1.00 93.88 158 GLU A N 1
ATOM 1244 C CA . GLU A 1 158 ? 5.640 -20.362 -0.295 1.00 93.88 158 GLU A CA 1
ATOM 1245 C C . GLU A 1 158 ? 5.847 -19.035 0.452 1.00 93.88 158 GLU A C 1
ATOM 1247 O O . GLU A 1 158 ? 4.995 -18.618 1.237 1.00 93.88 158 GLU A O 1
ATOM 1252 N N . GLN A 1 159 ? 6.944 -18.333 0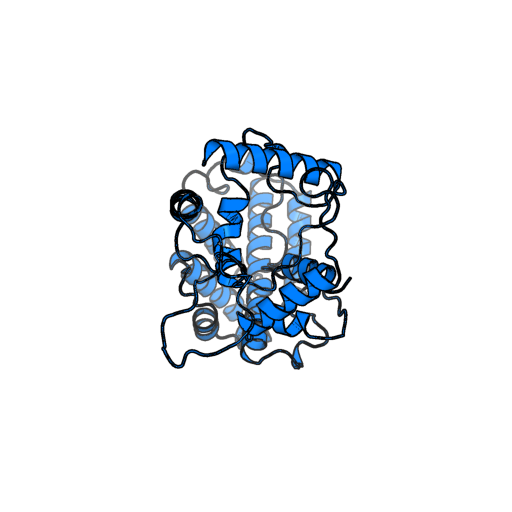.154 1.00 91.88 159 GLN A N 1
ATOM 1253 C CA . GLN A 1 159 ? 7.249 -17.037 0.757 1.00 91.88 159 GLN A CA 1
ATOM 1254 C C . GLN A 1 159 ? 6.190 -15.976 0.421 1.00 91.88 159 GLN A C 1
ATOM 1256 O O . GLN A 1 159 ? 5.760 -15.222 1.293 1.00 91.88 159 GLN A O 1
ATOM 1261 N N . ALA A 1 160 ? 5.730 -15.929 -0.831 1.00 93.81 160 ALA A N 1
ATOM 1262 C CA . ALA A 1 160 ? 4.686 -15.002 -1.246 1.00 93.81 160 ALA A CA 1
ATOM 1263 C C . ALA A 1 160 ? 3.351 -15.318 -0.559 1.00 93.81 160 ALA A C 1
ATOM 1265 O O . ALA A 1 160 ? 2.670 -14.404 -0.098 1.00 93.81 160 ALA A O 1
ATOM 1266 N N . ARG A 1 161 ? 3.001 -16.603 -0.431 1.00 95.19 161 ARG A N 1
ATOM 1267 C CA . ARG A 1 161 ? 1.795 -17.052 0.274 1.00 95.19 161 ARG A CA 1
ATOM 1268 C C . ARG A 1 161 ? 1.817 -16.631 1.746 1.00 95.19 161 ARG A C 1
ATOM 1270 O O . ARG A 1 161 ? 0.853 -16.021 2.200 1.00 95.19 161 ARG A O 1
ATOM 1277 N N . ARG A 1 162 ? 2.945 -16.828 2.448 1.00 94.44 162 ARG A N 1
ATOM 1278 C CA . ARG A 1 162 ? 3.134 -16.345 3.833 1.00 94.44 162 ARG A CA 1
ATOM 1279 C C . ARG A 1 162 ? 2.896 -14.838 3.958 1.00 94.44 162 ARG A C 1
ATOM 1281 O O . ARG A 1 162 ? 2.160 -14.392 4.838 1.00 94.44 162 ARG A O 1
ATOM 1288 N N . LEU A 1 163 ? 3.470 -14.045 3.050 1.00 94.56 163 LEU A N 1
ATOM 1289 C CA . LEU A 1 163 ? 3.268 -12.593 3.031 1.00 94.56 163 LEU A CA 1
ATOM 1290 C C . LEU A 1 163 ? 1.809 -12.203 2.767 1.00 94.56 163 LEU A C 1
ATOM 1292 O O . LEU A 1 163 ? 1.310 -11.256 3.377 1.00 94.56 163 LEU A O 1
ATOM 1296 N N . VAL A 1 164 ? 1.113 -12.922 1.884 1.00 96.00 164 VAL A N 1
ATOM 1297 C CA . VAL A 1 164 ? -0.308 -12.690 1.593 1.00 96.00 164 VAL A CA 1
ATOM 1298 C C . VAL A 1 164 ? -1.186 -13.008 2.806 1.00 96.00 164 VAL A C 1
ATOM 1300 O O . VAL A 1 164 ? -2.097 -12.233 3.110 1.00 96.00 164 VAL A O 1
ATOM 1303 N N . ASP A 1 165 ? -0.890 -14.077 3.544 1.00 95.38 165 ASP A N 1
ATOM 1304 C CA . ASP A 1 165 ? -1.600 -14.409 4.782 1.00 95.38 165 ASP A CA 1
ATOM 1305 C C . ASP A 1 165 ? -1.408 -13.335 5.853 1.00 95.38 165 ASP A C 1
ATOM 1307 O O . ASP A 1 165 ? -2.380 -12.839 6.429 1.00 95.38 165 ASP A O 1
ATOM 1311 N N . HIS A 1 166 ? -0.170 -12.887 6.061 1.00 96.81 166 HIS A N 1
ATOM 1312 C CA . HIS A 1 166 ? 0.117 -11.755 6.936 1.00 96.81 166 HIS A CA 1
ATOM 1313 C C . HIS A 1 166 ? -0.625 -10.481 6.515 1.00 96.81 166 HIS A C 1
ATOM 1315 O O . HIS A 1 166 ? -1.238 -9.812 7.350 1.00 96.81 166 HIS A O 1
ATOM 1321 N N . ALA A 1 167 ? -0.616 -10.160 5.219 1.00 95.88 167 ALA A N 1
ATOM 1322 C CA . ALA A 1 167 ? -1.322 -9.015 4.661 1.00 95.88 167 ALA A CA 1
ATOM 1323 C C . ALA A 1 167 ? -2.835 -9.092 4.924 1.00 95.88 167 ALA A C 1
ATOM 1325 O O . ALA A 1 167 ? -3.433 -8.089 5.324 1.00 95.88 167 ALA A O 1
ATOM 1326 N N . ARG A 1 168 ? -3.447 -10.273 4.762 1.00 96.38 168 ARG A N 1
ATOM 1327 C CA . ARG A 1 168 ? -4.874 -10.514 5.023 1.00 96.38 168 ARG A CA 1
ATOM 1328 C C . ARG A 1 168 ? -5.236 -10.237 6.479 1.00 96.38 168 ARG A C 1
ATOM 1330 O O . ARG A 1 168 ? -6.177 -9.476 6.731 1.00 96.38 168 ARG A O 1
ATOM 1337 N N . VAL A 1 169 ? -4.496 -10.829 7.421 1.00 96.44 169 VAL A N 1
ATOM 1338 C CA . VAL A 1 169 ? -4.762 -10.693 8.864 1.00 96.44 169 VAL A CA 1
ATOM 1339 C C . VAL A 1 169 ? -4.527 -9.258 9.322 1.00 96.44 169 VAL A C 1
ATOM 1341 O O . VAL A 1 169 ? -5.412 -8.663 9.939 1.00 96.44 169 VAL A O 1
ATOM 1344 N N . PHE A 1 170 ? -3.393 -8.660 8.942 1.00 96.94 170 PHE A N 1
ATOM 1345 C CA . PHE A 1 170 ? -3.078 -7.265 9.252 1.00 96.94 170 PHE A CA 1
ATOM 1346 C C . PHE A 1 170 ? -4.146 -6.309 8.706 1.00 96.94 170 PHE A C 1
ATOM 1348 O O . PHE A 1 170 ? -4.648 -5.451 9.431 1.00 96.94 170 PHE A O 1
ATOM 1355 N N . SER A 1 171 ? -4.534 -6.471 7.438 1.00 96.31 171 SER A N 1
ATOM 1356 C CA . SER A 1 171 ? -5.570 -5.650 6.803 1.00 96.31 171 SER A CA 1
ATOM 1357 C C . SER A 1 171 ? 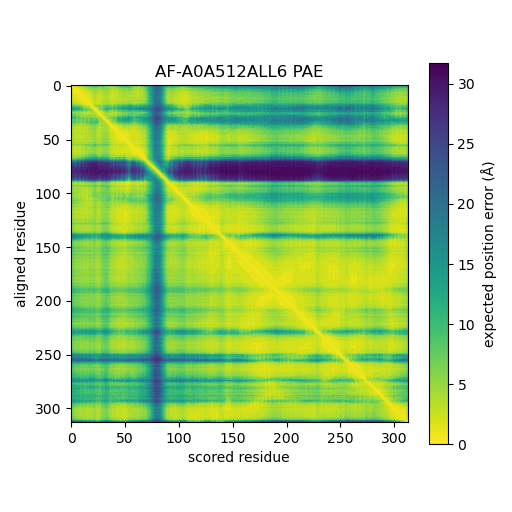-6.914 -5.780 7.525 1.00 96.31 171 SER A C 1
ATOM 1359 O O . SER A 1 171 ? -7.583 -4.776 7.762 1.00 96.31 171 SER A O 1
ATOM 1361 N N . GLY A 1 172 ? -7.292 -6.998 7.931 1.00 95.00 172 GLY A N 1
ATOM 1362 C CA . GLY A 1 172 ? -8.523 -7.253 8.681 1.00 95.00 172 GLY A CA 1
ATOM 1363 C C . GLY A 1 172 ? -8.539 -6.601 10.065 1.00 95.00 172 GLY A C 1
ATOM 1364 O O . GLY A 1 172 ? -9.489 -5.894 10.397 1.00 95.00 172 GLY A O 1
ATOM 1365 N N . VAL A 1 173 ? -7.486 -6.791 10.867 1.00 95.62 173 VAL A N 1
ATOM 1366 C CA . VAL A 1 173 ? -7.446 -6.267 12.245 1.00 95.62 173 VAL A CA 1
ATOM 1367 C C . VAL A 1 173 ? -7.295 -4.745 12.283 1.00 95.62 173 VAL A C 1
ATOM 1369 O O . VAL A 1 173 ? -7.880 -4.078 13.136 1.00 95.62 173 VAL A O 1
ATOM 1372 N N . MET A 1 174 ? -6.555 -4.169 11.333 1.00 96.12 174 MET A N 1
ATOM 1373 C CA . MET A 1 174 ? -6.358 -2.721 11.248 1.00 96.12 174 MET A CA 1
ATOM 1374 C C . MET A 1 174 ? -7.569 -1.981 10.678 1.00 96.12 174 MET A C 1
ATOM 1376 O O . MET A 1 174 ? -7.750 -0.804 10.988 1.00 96.12 174 MET A O 1
ATOM 1380 N N . HIS A 1 175 ? -8.417 -2.652 9.895 1.00 95.69 175 HIS A N 1
ATOM 1381 C CA . HIS A 1 175 ? -9.689 -2.083 9.454 1.00 95.69 175 HIS A CA 1
ATOM 1382 C C . HIS A 1 175 ? -10.579 -1.727 10.654 1.00 95.69 175 HIS A C 1
ATOM 1384 O O . HIS A 1 175 ? -11.099 -0.617 10.711 1.00 95.69 175 HIS A O 1
ATOM 1390 N N . GLY A 1 176 ? -10.638 -2.587 11.679 1.00 94.75 176 GLY A N 1
ATOM 1391 C CA . GLY A 1 176 ? -11.343 -2.288 12.931 1.00 94.75 176 GLY A CA 1
ATOM 1392 C C . GLY A 1 176 ? -10.824 -1.022 13.627 1.00 94.75 176 GLY A C 1
ATOM 1393 O O . GLY A 1 176 ? -11.613 -0.182 14.057 1.00 94.75 176 GLY A O 1
ATOM 1394 N N . ALA A 1 177 ? -9.500 -0.821 13.663 1.00 95.56 177 ALA A N 1
ATOM 1395 C CA . ALA A 1 177 ? -8.897 0.395 14.218 1.00 95.56 177 ALA A CA 1
ATOM 1396 C C . ALA A 1 177 ? -9.300 1.656 13.434 1.00 95.56 177 ALA A C 1
ATOM 1398 O O . ALA A 1 177 ? -9.564 2.704 14.028 1.00 95.56 177 ALA A O 1
ATOM 1399 N N . ALA A 1 178 ? -9.346 1.568 12.101 1.00 95.94 178 ALA A N 1
ATOM 1400 C CA . ALA A 1 178 ? -9.750 2.678 11.246 1.00 95.94 178 ALA A CA 1
ATOM 1401 C C . ALA A 1 178 ? -11.236 3.022 11.417 1.00 95.94 178 ALA A C 1
ATOM 1403 O O . ALA A 1 178 ? -11.582 4.196 11.555 1.00 95.94 178 ALA A O 1
ATOM 1404 N N . LEU A 1 179 ? -12.111 2.019 11.464 1.00 96.00 179 LEU A N 1
ATOM 1405 C CA . LEU A 1 179 ? -13.538 2.220 11.713 1.00 96.00 179 LEU A CA 1
ATOM 1406 C C . LEU A 1 179 ? -13.778 2.862 13.085 1.00 96.00 179 LEU A C 1
ATOM 1408 O O . LEU A 1 179 ? -14.491 3.861 13.172 1.00 96.00 179 LEU A O 1
ATOM 1412 N N . LEU A 1 180 ? -13.101 2.375 14.133 1.00 95.88 180 LEU A N 1
ATOM 1413 C CA . LEU A 1 180 ? -13.195 2.955 15.473 1.00 95.88 180 LEU A CA 1
ATOM 1414 C C . LEU A 1 180 ? -12.697 4.405 15.512 1.00 95.88 180 LEU A C 1
ATOM 1416 O O . LEU A 1 180 ? -13.341 5.263 16.106 1.00 95.88 180 LEU A O 1
ATOM 1420 N N . TYR A 1 181 ? -11.590 4.711 14.833 1.00 96.25 181 TYR A N 1
ATOM 1421 C CA . TYR A 1 181 ? -11.095 6.084 14.713 1.00 96.25 181 TYR A CA 1
ATOM 1422 C C . TYR A 1 181 ? -12.133 7.032 14.108 1.00 96.25 181 TYR A C 1
ATOM 1424 O O . TYR A 1 181 ? -12.343 8.128 14.631 1.00 96.25 181 TYR A O 1
ATOM 1432 N N . ASN A 1 182 ? -12.779 6.626 13.014 1.00 96.69 182 ASN A N 1
ATOM 1433 C CA . ASN A 1 182 ? -13.777 7.470 12.369 1.00 96.69 182 ASN A CA 1
ATOM 1434 C C . ASN A 1 182 ? -15.062 7.582 13.202 1.00 96.69 182 ASN A C 1
ATOM 1436 O O . ASN A 1 182 ? -15.647 8.664 13.239 1.00 96.69 182 ASN A O 1
ATOM 1440 N N . LEU A 1 183 ? -15.457 6.532 13.929 1.00 96.25 183 LEU A N 1
ATOM 1441 C CA . LEU A 1 183 ? -16.570 6.606 14.877 1.00 96.25 183 LEU A CA 1
ATOM 1442 C C . LEU A 1 183 ? -16.301 7.641 15.975 1.00 96.25 183 LEU A C 1
ATOM 1444 O O . LEU A 1 183 ? -17.094 8.559 16.152 1.00 96.25 183 LEU A O 1
ATOM 1448 N N . LEU A 1 184 ? -15.136 7.574 16.626 1.00 96.19 184 LEU A N 1
ATOM 1449 C CA . LEU A 1 184 ? -14.765 8.512 17.691 1.00 96.19 184 LEU A CA 1
ATOM 1450 C C . LEU A 1 184 ? -14.737 9.968 17.211 1.00 96.19 184 LEU A C 1
ATOM 1452 O O . LEU A 1 184 ? -15.109 10.880 17.945 1.00 96.19 184 LEU A O 1
ATOM 1456 N N . LEU A 1 185 ? -14.292 10.217 15.976 1.00 95.75 185 LEU A N 1
ATOM 1457 C CA . LEU A 1 185 ? -14.338 11.564 15.403 1.00 95.75 185 LEU A CA 1
ATOM 1458 C C . LEU A 1 185 ? -15.755 12.019 15.049 1.00 95.75 185 LEU A C 1
ATOM 1460 O O . LEU A 1 185 ? -16.035 13.214 15.136 1.00 95.75 185 LEU A O 1
ATOM 1464 N N . SER A 1 186 ? -16.625 11.090 14.659 1.00 95.94 186 SER A N 1
ATOM 1465 C CA . SER A 1 186 ? -18.036 11.365 14.372 1.00 95.94 186 SER A CA 1
ATOM 1466 C C . SER A 1 186 ? -18.790 11.738 15.646 1.00 95.94 186 SER A C 1
ATOM 1468 O O . SER A 1 186 ? -19.478 12.757 15.662 1.00 95.94 186 SER A O 1
ATOM 1470 N N . GLU A 1 187 ? -18.561 10.994 16.732 1.00 95.38 187 GLU A N 1
ATOM 1471 C CA . GLU A 1 187 ? -19.065 11.292 18.080 1.00 95.38 187 GLU A CA 1
ATOM 1472 C C . GLU A 1 187 ? -18.586 12.683 18.538 1.00 95.38 187 GLU A C 1
ATOM 1474 O O . GLU A 1 187 ? -19.380 13.533 18.929 1.00 95.38 187 GLU A O 1
ATOM 1479 N N . GLN A 1 188 ? -17.294 12.986 18.369 1.00 94.00 188 GLN A N 1
ATOM 1480 C CA . GLN A 1 188 ? -16.706 14.299 18.688 1.00 94.00 188 GLN A CA 1
ATOM 1481 C C . GLN A 1 188 ? -17.202 15.462 17.811 1.00 94.00 188 GLN A C 1
ATOM 1483 O O . GLN A 1 188 ? -16.921 16.622 18.124 1.00 94.00 188 GLN A O 1
ATOM 1488 N N . ARG A 1 189 ? -17.862 15.168 16.687 1.00 93.75 189 ARG A N 1
ATOM 1489 C CA . ARG A 1 189 ? -18.482 16.143 15.776 1.00 93.75 189 ARG A CA 1
ATOM 1490 C C . ARG A 1 189 ? -19.999 16.220 15.948 1.00 93.75 189 ARG A C 1
ATOM 1492 O O . ARG A 1 189 ? -20.601 17.058 15.282 1.00 93.75 189 ARG A O 1
ATOM 1499 N N . ALA A 1 190 ? -20.586 15.368 16.795 1.00 93.88 190 ALA A N 1
ATOM 1500 C CA . ALA A 1 190 ? -22.031 15.214 16.958 1.00 93.88 190 ALA A CA 1
ATOM 1501 C C . ALA A 1 190 ? -22.760 15.082 15.603 1.00 93.88 190 ALA A C 1
ATOM 1503 O O . ALA A 1 190 ? -23.741 15.771 15.327 1.00 93.88 190 ALA A O 1
ATOM 1504 N N . LYS A 1 191 ? -22.215 14.250 14.702 1.00 94.50 191 LYS A N 1
ATOM 1505 C CA . LYS A 1 191 ? -22.793 13.973 13.377 1.00 94.50 191 LYS A CA 1
ATOM 1506 C C . LYS A 1 191 ? -23.447 12.597 13.372 1.00 94.50 191 LYS A C 1
ATOM 1508 O O . LYS A 1 191 ? -22.776 11.617 13.061 1.00 94.50 191 LYS A O 1
ATOM 1513 N N . GLU A 1 192 ? -24.737 12.554 13.692 1.00 95.19 192 GLU A N 1
ATOM 1514 C CA . GLU A 1 192 ? -25.506 11.309 13.854 1.00 95.19 192 GLU A CA 1
ATOM 1515 C C . GLU A 1 192 ? -25.408 10.377 12.639 1.00 95.19 192 GLU A C 1
ATOM 1517 O O . GLU A 1 192 ? -25.026 9.222 12.801 1.00 95.19 192 GLU A O 1
ATOM 1522 N N . ASP A 1 193 ? -25.574 10.893 11.416 1.00 95.94 193 ASP A N 1
ATOM 1523 C CA . ASP A 1 193 ? -25.451 10.085 10.190 1.00 95.94 193 ASP A CA 1
ATOM 1524 C C . ASP A 1 193 ? -24.092 9.363 10.078 1.00 95.94 193 ASP A C 1
ATOM 1526 O O . ASP A 1 193 ? -23.983 8.249 9.562 1.00 95.94 193 ASP A O 1
ATOM 1530 N N . TRP A 1 194 ? -23.011 10.002 10.541 1.00 96.19 194 TRP A N 1
ATOM 1531 C CA . TRP A 1 194 ? -21.676 9.399 10.522 1.00 96.19 194 TRP A CA 1
ATOM 1532 C C . TRP A 1 194 ? -21.501 8.401 11.663 1.00 96.19 194 TRP A C 1
ATOM 1534 O O . TRP A 1 194 ? -20.885 7.353 11.464 1.00 96.19 194 TRP A O 1
ATOM 1544 N N . ILE A 1 195 ? -22.042 8.712 12.841 1.00 97.12 195 ILE A N 1
ATOM 1545 C CA . ILE A 1 195 ? -22.037 7.818 14.000 1.00 97.12 195 ILE A CA 1
ATOM 1546 C C . ILE A 1 195 ? -22.729 6.505 13.629 1.00 97.12 195 ILE A C 1
ATOM 1548 O O . ILE A 1 195 ? -22.106 5.448 13.743 1.00 97.12 195 ILE A O 1
ATOM 1552 N N . GLU A 1 196 ? -23.951 6.572 13.098 1.00 97.19 196 GLU A N 1
ATOM 1553 C CA . GLU A 1 196 ? -24.721 5.404 12.664 1.00 97.19 196 GLU A CA 1
ATOM 1554 C C . GLU A 1 196 ? -23.949 4.596 11.614 1.00 97.19 196 GLU A C 1
ATOM 1556 O O . GLU A 1 196 ? -23.720 3.395 11.785 1.00 97.19 196 GLU A O 1
ATOM 1561 N N . ARG A 1 197 ? -23.435 5.265 10.571 1.00 96.25 197 ARG A N 1
ATOM 1562 C CA . ARG A 1 197 ? -22.629 4.623 9.522 1.00 96.25 197 ARG A CA 1
ATOM 1563 C C . ARG A 1 197 ? -21.470 3.807 10.096 1.00 96.25 197 ARG A C 1
ATOM 1565 O O . ARG A 1 197 ? -21.233 2.680 9.655 1.00 96.25 197 ARG A O 1
ATOM 1572 N N . TYR A 1 198 ? -20.711 4.370 11.035 1.00 96.44 198 TYR A N 1
ATOM 1573 C CA . TYR A 1 198 ? -19.544 3.686 11.591 1.00 96.44 198 TYR A CA 1
ATOM 1574 C C . TYR A 1 198 ? -19.897 2.647 12.652 1.00 96.44 198 TYR A C 1
ATOM 1576 O O . TYR A 1 198 ? -19.164 1.667 12.780 1.00 96.44 198 TYR A O 1
ATOM 1584 N N . GLN A 1 199 ? -21.011 2.800 13.368 1.00 95.62 199 GLN A N 1
ATOM 1585 C CA . GLN A 1 199 ? -21.536 1.751 14.241 1.00 95.62 199 GLN A CA 1
ATOM 1586 C C . GLN A 1 199 ? -21.949 0.518 13.430 1.00 95.62 199 GLN A C 1
ATOM 1588 O O . GLN A 1 199 ? -21.511 -0.585 13.756 1.00 95.62 199 GLN A O 1
ATOM 1593 N N . VAL A 1 200 ? -22.686 0.705 12.328 1.00 96.31 200 VAL A N 1
ATOM 1594 C CA . VAL A 1 200 ? -23.066 -0.384 11.412 1.00 96.31 200 VAL A CA 1
ATOM 1595 C C . VAL A 1 200 ? -21.827 -1.042 10.801 1.00 96.31 200 VAL A C 1
ATOM 1597 O O . VAL A 1 200 ? -21.708 -2.267 10.804 1.00 96.31 200 VAL A O 1
ATOM 1600 N N . ALA A 1 201 ? -20.863 -0.248 10.325 1.00 95.31 201 ALA A N 1
ATOM 1601 C CA . ALA A 1 201 ? -19.628 -0.785 9.758 1.00 95.31 201 ALA A CA 1
ATOM 1602 C C . ALA A 1 201 ? -18.783 -1.561 10.788 1.00 95.31 201 ALA A C 1
ATOM 1604 O O . ALA A 1 201 ? -18.199 -2.586 10.440 1.00 95.31 201 ALA A O 1
ATOM 1605 N N . LEU A 1 202 ? -18.718 -1.106 12.046 1.00 94.19 202 LEU A N 1
ATOM 1606 C CA . LEU A 1 202 ? -18.021 -1.821 13.122 1.00 94.19 202 LEU A CA 1
ATOM 1607 C C . LEU A 1 202 ? -18.722 -3.117 13.517 1.00 94.19 202 LEU A C 1
ATOM 1609 O O . LEU A 1 202 ? -18.029 -4.101 13.763 1.00 94.19 202 LEU A O 1
ATOM 1613 N N . ALA A 1 203 ? -20.056 -3.125 13.578 1.00 93.75 203 ALA A N 1
ATOM 1614 C CA . ALA A 1 203 ? -20.826 -4.337 13.838 1.00 93.75 203 ALA A CA 1
ATOM 1615 C C . ALA A 1 203 ? -20.558 -5.377 12.743 1.00 93.75 203 ALA A C 1
ATOM 1617 O O . ALA A 1 203 ? -20.083 -6.469 13.041 1.00 93.75 203 ALA A O 1
ATOM 1618 N N . LYS A 1 204 ? -20.687 -4.973 11.471 1.00 94.44 204 LYS A N 1
ATOM 1619 C CA . LYS A 1 204 ? -20.354 -5.822 10.321 1.00 94.44 204 LYS A CA 1
ATOM 1620 C C . LYS A 1 204 ? -18.915 -6.338 10.374 1.00 94.44 204 LYS A C 1
ATOM 1622 O O . LYS A 1 204 ? -18.673 -7.518 10.147 1.00 94.44 204 LYS A O 1
ATOM 1627 N N . TRP A 1 205 ? -17.951 -5.467 10.683 1.00 94.75 205 TRP A N 1
ATOM 1628 C CA . TRP A 1 205 ? -16.562 -5.888 10.856 1.00 94.75 205 TRP A CA 1
ATOM 1629 C C . TRP A 1 205 ? -16.433 -6.933 11.963 1.00 94.75 205 TRP A C 1
ATOM 1631 O O . TRP A 1 205 ? -15.752 -7.925 11.751 1.00 94.75 205 TRP A O 1
ATOM 1641 N N . SER A 1 206 ? -17.083 -6.733 13.112 1.00 92.25 206 SER A N 1
ATOM 1642 C CA . SER A 1 206 ? -17.024 -7.662 14.242 1.00 92.25 206 SER A CA 1
ATOM 1643 C C . SER A 1 206 ? -17.596 -9.037 13.892 1.00 92.25 206 SER A C 1
ATOM 1645 O O . SER A 1 206 ? -17.038 -10.036 14.336 1.00 92.25 206 SER A O 1
ATOM 1647 N N . ASP A 1 207 ? -18.663 -9.087 13.091 1.00 91.88 207 ASP A N 1
ATOM 1648 C CA . ASP A 1 207 ? -19.307 -10.334 12.659 1.00 91.88 207 ASP A CA 1
ATOM 1649 C C . ASP A 1 207 ? -18.458 -11.102 11.632 1.00 91.88 207 ASP A C 1
ATOM 1651 O O . ASP A 1 207 ? -18.371 -12.328 11.671 1.00 91.88 207 ASP A O 1
ATOM 1655 N N . GLU A 1 208 ? -17.798 -10.386 10.717 1.00 91.06 208 GLU A N 1
ATOM 1656 C CA . GLU A 1 208 ? -16.942 -10.971 9.675 1.00 91.06 208 GLU A CA 1
ATOM 1657 C C . GLU A 1 208 ? -15.505 -11.252 10.155 1.00 91.06 208 GLU A C 1
ATOM 1659 O O . GLU A 1 208 ? -14.722 -11.901 9.452 1.00 91.06 208 GLU A O 1
ATOM 1664 N N . PHE A 1 209 ? -15.107 -10.724 11.317 1.00 89.94 209 PHE A N 1
ATOM 1665 C CA . PHE A 1 209 ? -13.724 -10.775 11.770 1.00 89.94 209 PHE A CA 1
ATOM 1666 C C . PHE A 1 209 ? -13.325 -12.170 12.255 1.00 89.94 209 PHE A C 1
ATOM 1668 O O . PHE A 1 209 ? -13.830 -12.700 13.243 1.00 89.94 209 PHE A O 1
ATOM 1675 N N . ASP A 1 210 ? -12.316 -12.739 11.599 1.00 90.00 210 ASP A N 1
ATOM 1676 C CA . ASP A 1 210 ? -11.754 -14.037 11.957 1.00 90.00 210 ASP A CA 1
ATOM 1677 C C . ASP A 1 210 ? -10.837 -13.940 13.192 1.00 90.00 210 ASP A C 1
ATOM 1679 O O . ASP A 1 210 ? -9.602 -13.884 13.106 1.00 90.00 210 ASP A O 1
ATOM 1683 N N . ALA A 1 211 ? -11.464 -13.926 14.370 1.00 89.50 211 ALA A N 1
ATOM 1684 C CA . ALA A 1 211 ? -10.775 -13.892 15.656 1.00 89.50 211 ALA A CA 1
ATOM 1685 C C . ALA A 1 211 ? -9.891 -15.129 15.894 1.00 89.50 211 ALA A C 1
ATOM 1687 O O . ALA A 1 211 ? -8.869 -15.023 16.575 1.00 89.50 211 ALA A O 1
ATOM 1688 N N . LYS A 1 212 ? -10.240 -16.288 15.311 1.00 90.62 212 LYS A N 1
ATOM 1689 C CA . LYS A 1 212 ? -9.451 -17.524 15.438 1.00 90.62 212 LYS A CA 1
ATOM 1690 C C . LYS A 1 212 ? -8.108 -17.377 14.735 1.00 90.62 212 LYS A C 1
ATOM 1692 O O . LYS A 1 212 ? -7.074 -17.608 15.358 1.00 90.62 212 LYS A O 1
ATOM 1697 N N . THR A 1 213 ? -8.115 -16.908 13.487 1.00 92.38 213 THR A N 1
ATOM 1698 C CA . THR A 1 213 ? -6.871 -16.624 12.760 1.00 92.38 213 THR A CA 1
ATOM 1699 C C . THR A 1 213 ? -6.058 -15.531 13.454 1.00 92.38 213 THR A C 1
ATOM 1701 O O . THR A 1 213 ? -4.833 -15.636 13.527 1.00 92.38 213 THR A O 1
ATOM 1704 N N . LEU A 1 214 ? -6.697 -14.489 14.008 1.00 94.31 214 LEU A N 1
ATOM 1705 C CA . LEU A 1 214 ? -5.959 -13.474 14.766 1.00 94.31 214 LEU A CA 1
ATOM 1706 C C . LEU A 1 214 ? -5.258 -14.078 15.991 1.00 94.31 214 LEU A C 1
ATOM 1708 O O . LEU A 1 214 ? -4.124 -13.690 16.285 1.00 94.31 214 LEU A O 1
ATOM 1712 N N . ALA A 1 215 ? -5.916 -14.989 16.711 1.00 92.62 215 ALA A N 1
ATOM 1713 C CA . ALA A 1 215 ? -5.365 -15.624 17.905 1.00 92.62 215 ALA A CA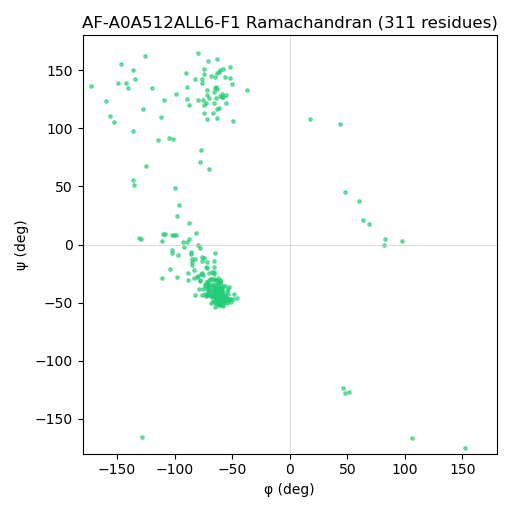 1
ATOM 1714 C C . ALA A 1 215 ? -4.112 -16.459 17.595 1.00 92.62 215 ALA A C 1
ATOM 1716 O O . ALA A 1 215 ? -3.154 -16.404 18.361 1.00 92.62 215 ALA A O 1
ATOM 1717 N N . SER A 1 216 ? -4.082 -17.158 16.455 1.00 93.38 216 SER A N 1
ATOM 1718 C CA . SER A 1 216 ? -2.932 -17.965 16.021 1.00 93.38 216 SER A CA 1
ATOM 1719 C C . SER A 1 216 ? -1.857 -17.180 15.259 1.00 93.38 216 SER A C 1
ATOM 1721 O O . SER A 1 216 ? -0.807 -17.730 14.938 1.00 93.38 216 SER A O 1
ATOM 1723 N N . TRP A 1 217 ? -2.101 -15.914 14.915 1.00 96.94 217 TRP A N 1
ATOM 1724 C CA . TRP A 1 217 ? -1.165 -15.126 14.114 1.00 96.94 217 TRP A CA 1
ATOM 1725 C C . TRP A 1 217 ? 0.091 -14.729 14.912 1.00 96.94 217 TRP A C 1
ATOM 1727 O O . TRP A 1 217 ? 0.004 -14.142 15.986 1.00 96.94 217 TRP A O 1
ATOM 1737 N N . SER A 1 218 ? 1.288 -14.977 14.390 1.00 96.31 218 SER A N 1
ATOM 1738 C CA . SER A 1 218 ? 2.528 -14.518 15.028 1.00 96.31 218 SER A CA 1
ATOM 1739 C C . SER A 1 218 ? 2.888 -13.102 14.566 1.00 96.31 218 SER A C 1
ATOM 1741 O O . SER A 1 218 ? 3.083 -12.852 13.374 1.00 96.31 218 SER A O 1
ATOM 1743 N N . LEU A 1 219 ? 2.962 -12.157 15.513 1.00 95.75 219 LEU A N 1
ATOM 1744 C CA . LEU A 1 219 ? 3.449 -10.801 15.228 1.00 95.75 219 LEU A CA 1
ATOM 1745 C C . LEU A 1 219 ? 4.961 -10.784 14.997 1.00 95.75 219 LEU A C 1
ATOM 1747 O O . LEU A 1 219 ? 5.431 -9.990 14.188 1.00 95.75 219 LEU A O 1
ATOM 1751 N N . ASP A 1 220 ? 5.705 -11.659 15.669 1.00 94.88 220 ASP A N 1
ATOM 1752 C CA . ASP A 1 220 ? 7.150 -11.765 15.482 1.00 94.88 220 ASP A CA 1
ATOM 1753 C C . ASP A 1 220 ? 7.474 -12.272 14.074 1.00 94.88 220 ASP A C 1
ATOM 1755 O O . ASP A 1 220 ? 8.291 -11.660 13.385 1.00 94.88 220 ASP A O 1
ATOM 1759 N N . ASP A 1 221 ? 6.746 -13.288 13.595 1.00 95.44 221 ASP A N 1
ATOM 1760 C CA . ASP A 1 221 ? 6.882 -13.779 12.217 1.00 95.44 221 ASP A CA 1
ATOM 1761 C C . ASP A 1 221 ? 6.449 -12.707 11.215 1.00 95.44 221 ASP A C 1
ATOM 1763 O O . ASP A 1 221 ? 7.140 -12.453 10.234 1.00 95.44 221 ASP A O 1
ATOM 1767 N N . PHE A 1 222 ? 5.359 -11.982 11.487 1.00 95.75 222 PHE A N 1
ATOM 1768 C CA . PHE A 1 222 ? 4.948 -10.864 10.638 1.00 95.75 222 PHE A CA 1
ATOM 1769 C C . PHE A 1 222 ? 6.047 -9.806 10.499 1.00 95.75 222 PHE A C 1
ATOM 1771 O O . PHE A 1 222 ? 6.357 -9.356 9.390 1.00 95.75 222 PHE A O 1
ATOM 1778 N N . TRP A 1 223 ? 6.653 -9.399 11.615 1.00 94.12 223 TRP A N 1
ATOM 1779 C CA . TRP A 1 223 ? 7.748 -8.440 11.590 1.00 94.12 223 TRP A CA 1
ATOM 1780 C C . TRP A 1 223 ? 9.008 -9.011 10.963 1.00 94.12 223 TRP A C 1
ATOM 1782 O O . TRP A 1 223 ? 9.746 -8.229 10.377 1.00 94.12 223 TRP A O 1
ATOM 1792 N N . HIS A 1 224 ? 9.249 -10.320 11.063 1.00 92.38 224 HIS A N 1
ATOM 1793 C CA . HIS A 1 224 ? 10.336 -11.028 10.394 1.00 92.38 224 HIS A CA 1
ATOM 1794 C C . HIS A 1 224 ? 10.176 -10.994 8.869 1.00 92.38 224 HIS A C 1
ATOM 1796 O O . HIS A 1 224 ? 11.082 -10.533 8.169 1.00 92.38 224 HIS A O 1
ATOM 1802 N N . GLU A 1 225 ? 9.015 -11.425 8.371 1.00 91.44 225 GLU A N 1
ATOM 1803 C CA . GLU A 1 225 ? 8.709 -11.548 6.943 1.00 91.44 225 GLU A CA 1
ATOM 1804 C C . GLU A 1 225 ? 8.613 -10.184 6.245 1.00 91.44 225 GLU A C 1
ATOM 1806 O O . GLU A 1 225 ? 8.942 -10.057 5.069 1.00 91.44 225 GLU A O 1
ATOM 1811 N N . THR A 1 226 ? 8.202 -9.132 6.960 1.00 88.88 226 THR A N 1
ATOM 1812 C CA . THR A 1 226 ? 8.070 -7.775 6.394 1.00 88.88 226 THR A CA 1
ATOM 1813 C C . THR A 1 226 ? 9.345 -6.934 6.448 1.00 88.88 226 THR A C 1
ATOM 1815 O O . THR A 1 226 ? 9.318 -5.759 6.064 1.00 88.88 226 THR A O 1
ATOM 1818 N N . ARG A 1 227 ? 10.477 -7.491 6.900 1.00 87.62 227 ARG A N 1
ATOM 1819 C CA . ARG A 1 227 ? 11.751 -6.758 6.883 1.00 87.62 227 ARG A CA 1
ATOM 1820 C C . ARG A 1 227 ? 12.178 -6.478 5.455 1.00 87.62 227 ARG A C 1
ATOM 1822 O O . ARG A 1 227 ? 12.175 -7.351 4.596 1.00 87.62 227 ARG A O 1
ATOM 1829 N N . HIS A 1 228 ? 12.609 -5.245 5.229 1.00 82.81 228 HIS A N 1
ATOM 1830 C CA . HIS A 1 228 ? 13.121 -4.811 3.945 1.00 82.81 228 HIS A CA 1
ATOM 1831 C C . HIS A 1 228 ? 14.409 -4.017 4.156 1.00 82.81 228 HIS A C 1
ATOM 1833 O O . HIS A 1 228 ? 14.529 -3.248 5.107 1.00 82.81 228 HIS A O 1
ATOM 1839 N N . THR A 1 229 ? 15.378 -4.183 3.260 1.00 76.88 229 THR A N 1
ATOM 1840 C CA . THR A 1 229 ? 16.690 -3.519 3.357 1.00 76.88 229 THR A CA 1
ATOM 1841 C C . THR A 1 229 ? 16.583 -2.002 3.191 1.00 76.88 229 THR A C 1
ATOM 1843 O O . THR A 1 229 ? 17.268 -1.251 3.875 1.00 76.88 229 THR A O 1
ATOM 1846 N N . GLY A 1 230 ? 15.687 -1.545 2.312 1.00 75.00 230 GLY A N 1
ATOM 1847 C CA . GLY A 1 230 ? 15.492 -0.121 2.011 1.00 75.00 230 GLY A CA 1
ATOM 1848 C C . GLY A 1 230 ? 14.556 0.661 2.943 1.00 75.00 230 GLY A C 1
ATOM 1849 O O . GLY A 1 230 ? 14.565 1.888 2.899 1.00 75.00 230 GLY A O 1
ATOM 1850 N N . HIS A 1 231 ? 13.737 -0.000 3.772 1.00 78.12 231 HIS A N 1
ATOM 1851 C CA . HIS A 1 231 ? 12.753 0.681 4.624 1.00 78.12 231 HIS A CA 1
ATOM 1852 C C . HIS A 1 231 ? 12.506 -0.078 5.926 1.00 78.12 231 HIS A C 1
ATOM 1854 O O . HIS A 1 231 ? 12.359 -1.296 5.927 1.00 78.12 231 HIS A O 1
ATOM 1860 N N . GLN A 1 232 ? 12.389 0.664 7.028 1.00 86.50 232 GLN A N 1
ATOM 1861 C CA . GLN A 1 232 ? 12.121 0.104 8.349 1.00 86.50 232 GLN A CA 1
ATOM 1862 C C . GLN A 1 232 ? 10.809 0.644 8.912 1.00 86.50 232 GLN A C 1
ATOM 1864 O O . GLN A 1 232 ? 10.536 1.845 8.875 1.00 86.50 232 GLN A O 1
ATOM 1869 N N . VAL A 1 233 ? 9.999 -0.256 9.469 1.00 87.31 233 VAL A N 1
ATOM 1870 C CA . VAL A 1 233 ? 8.813 0.126 10.237 1.00 87.31 233 VAL A CA 1
ATOM 1871 C C . VAL A 1 233 ? 9.271 0.704 11.571 1.00 87.31 233 VAL A C 1
ATOM 1873 O O . VAL A 1 233 ? 9.950 0.029 12.345 1.00 87.31 233 VAL A O 1
ATOM 1876 N N . LEU A 1 234 ? 8.884 1.950 11.837 1.00 90.44 234 LEU A N 1
ATOM 1877 C CA . LEU A 1 234 ? 9.266 2.659 13.054 1.00 90.44 234 LEU A CA 1
ATOM 1878 C C . LEU A 1 234 ? 8.668 1.998 14.303 1.00 90.44 234 LEU A C 1
ATOM 1880 O O . LEU A 1 234 ? 7.511 1.572 14.307 1.00 90.44 234 LEU A O 1
ATOM 1884 N N . GLU A 1 235 ? 9.429 2.015 15.395 1.00 91.75 235 GLU A N 1
ATOM 1885 C CA . GLU A 1 235 ? 9.052 1.387 16.665 1.00 91.75 235 GLU A CA 1
ATOM 1886 C C . GLU A 1 235 ? 7.687 1.842 17.226 1.00 91.75 235 GLU A C 1
ATOM 1888 O O . GLU A 1 235 ? 6.904 0.994 17.655 1.00 91.75 235 GLU A O 1
ATOM 1893 N N . PRO A 1 236 ? 7.292 3.132 17.153 1.00 92.69 236 PRO A N 1
ATOM 1894 C CA . PRO A 1 236 ? 5.956 3.547 17.586 1.00 92.69 236 PRO A CA 1
ATOM 1895 C C . PRO A 1 236 ? 4.814 2.888 16.797 1.00 92.69 236 PRO A C 1
ATOM 1897 O O . PRO A 1 236 ? 3.735 2.664 17.347 1.00 92.69 236 PRO A O 1
ATOM 1900 N N . ALA A 1 237 ? 5.032 2.583 15.513 1.00 92.25 237 ALA A N 1
ATOM 1901 C CA . ALA A 1 237 ? 4.037 1.905 14.691 1.00 92.25 237 ALA A CA 1
ATOM 1902 C C . ALA A 1 237 ? 3.929 0.424 15.070 1.00 92.25 237 ALA A C 1
ATOM 1904 O O . ALA A 1 237 ? 2.808 -0.065 15.212 1.00 92.25 237 ALA A O 1
ATOM 1905 N N . LYS A 1 238 ? 5.068 -0.250 15.296 1.00 94.62 238 LYS A N 1
ATOM 1906 C CA . LYS A 1 238 ? 5.102 -1.634 15.791 1.00 94.62 238 LYS A CA 1
ATOM 1907 C C . LYS A 1 238 ? 4.382 -1.755 17.126 1.00 94.62 238 LYS A C 1
ATOM 1909 O O . LYS A 1 238 ? 3.452 -2.544 17.240 1.00 94.62 238 LYS A O 1
ATOM 1914 N N . ARG A 1 239 ? 4.728 -0.888 18.084 1.00 94.94 239 ARG A N 1
ATOM 1915 C CA . ARG A 1 239 ? 4.109 -0.850 19.412 1.00 94.94 239 ARG A CA 1
ATOM 1916 C C . ARG A 1 239 ? 2.593 -0.739 19.346 1.00 94.94 239 ARG A C 1
ATOM 1918 O O . ARG A 1 239 ? 1.906 -1.526 19.982 1.00 94.94 239 ARG A O 1
ATOM 1925 N N . PHE A 1 240 ? 2.069 0.193 18.547 1.00 96.50 240 PHE A N 1
ATOM 1926 C CA . PHE A 1 240 ? 0.620 0.311 18.405 1.00 96.50 240 PHE A CA 1
ATOM 1927 C C . PHE A 1 240 ? -0.011 -0.970 17.861 1.00 96.50 240 PHE A C 1
ATOM 1929 O O . PHE A 1 240 ? -1.052 -1.379 18.357 1.00 96.50 240 PHE A O 1
ATOM 1936 N N . VAL A 1 241 ? 0.571 -1.568 16.817 1.00 96.75 241 VAL A N 1
ATOM 1937 C CA . VAL A 1 241 ? 0.012 -2.788 16.217 1.00 96.75 241 VAL A CA 1
ATOM 1938 C C . VAL A 1 241 ? 0.007 -3.909 17.252 1.00 96.75 241 VAL A C 1
ATOM 1940 O O . VAL A 1 241 ? -1.007 -4.582 17.398 1.00 96.75 241 VAL A O 1
ATOM 1943 N N . THR A 1 242 ? 1.084 -4.050 18.025 1.00 96.69 242 THR A N 1
ATOM 1944 C CA . THR A 1 242 ? 1.180 -5.024 19.117 1.00 96.69 242 THR A CA 1
ATOM 1945 C C . THR A 1 242 ? 0.127 -4.788 20.200 1.00 96.69 242 THR A C 1
ATOM 1947 O O . THR A 1 242 ? -0.595 -5.717 20.557 1.00 96.69 242 THR A O 1
ATOM 1950 N N . GLU A 1 243 ? -0.010 -3.556 20.697 1.00 96.19 243 GLU A N 1
ATOM 1951 C CA . GLU A 1 243 ? -1.006 -3.194 21.717 1.00 96.19 243 GLU A CA 1
ATOM 1952 C C . GLU A 1 243 ? -2.441 -3.408 21.206 1.00 96.19 243 GLU A C 1
ATOM 1954 O O . GLU A 1 243 ? -3.269 -3.986 21.910 1.00 96.19 243 GLU A O 1
ATOM 1959 N N . TRP A 1 244 ? -2.723 -3.013 19.960 1.00 96.50 244 TRP A N 1
ATOM 1960 C CA . TRP A 1 244 ? -4.032 -3.177 19.328 1.00 96.50 244 TRP A CA 1
ATOM 1961 C C . TRP A 1 244 ? -4.399 -4.652 19.168 1.00 96.50 244 TRP A C 1
ATOM 1963 O O . TRP A 1 244 ? -5.470 -5.076 19.589 1.00 96.50 244 TRP A O 1
ATOM 1973 N N . VAL A 1 245 ? -3.496 -5.460 18.612 1.00 95.88 245 VAL A N 1
ATOM 1974 C CA . VAL A 1 245 ? -3.721 -6.899 18.418 1.00 95.88 245 VAL A CA 1
ATOM 1975 C C . VAL A 1 245 ? -3.894 -7.615 19.756 1.00 95.88 245 VAL A C 1
ATOM 1977 O O . VAL A 1 245 ? -4.784 -8.454 19.875 1.00 95.88 245 VAL A O 1
ATOM 1980 N N . SER A 1 246 ? -3.093 -7.270 20.768 1.00 94.50 246 SER A N 1
ATOM 1981 C CA . SER A 1 246 ? -3.222 -7.824 22.122 1.00 94.50 246 SER A CA 1
ATOM 1982 C C . SER A 1 246 ? -4.601 -7.539 22.723 1.00 94.50 246 SER A C 1
ATOM 1984 O O . SER A 1 246 ? -5.256 -8.449 23.235 1.00 94.50 246 SER A O 1
ATOM 1986 N N . LEU A 1 247 ? -5.086 -6.300 22.576 1.00 93.69 247 LEU A N 1
ATOM 1987 C CA . LEU A 1 247 ? -6.413 -5.897 23.035 1.00 93.69 247 LEU A CA 1
ATOM 1988 C C . LEU A 1 247 ? -7.515 -6.708 22.344 1.00 93.69 247 LEU A C 1
ATOM 1990 O O . LEU A 1 247 ? -8.351 -7.300 23.022 1.00 93.69 247 LEU A O 1
ATOM 1994 N N . ILE A 1 248 ? -7.489 -6.798 21.009 1.00 93.44 248 ILE A N 1
ATOM 1995 C CA . ILE A 1 248 ? -8.512 -7.541 20.257 1.00 93.44 248 ILE A CA 1
ATOM 1996 C C . ILE A 1 248 ? -8.481 -9.039 20.589 1.00 93.44 248 ILE A C 1
ATOM 1998 O O . ILE A 1 248 ? -9.539 -9.652 20.715 1.00 93.44 248 ILE A O 1
ATOM 2002 N N . ARG A 1 249 ? -7.295 -9.634 20.780 1.00 92.25 249 ARG A N 1
ATOM 2003 C CA . ARG A 1 249 ? -7.159 -11.048 21.173 1.00 92.25 249 ARG A CA 1
ATOM 2004 C C . ARG A 1 249 ? -7.774 -11.341 22.529 1.00 92.25 249 ARG A C 1
ATOM 2006 O O . ARG A 1 249 ? -8.524 -12.302 22.653 1.00 92.25 249 ARG A O 1
ATOM 2013 N N . LYS A 1 250 ? -7.436 -10.533 23.535 1.00 87.56 250 LYS A N 1
ATOM 2014 C CA . LYS A 1 250 ? -7.880 -10.746 24.916 1.00 87.56 250 LYS A CA 1
ATOM 2015 C C . LYS A 1 250 ? -9.403 -10.684 25.033 1.00 87.56 250 LYS A C 1
ATOM 2017 O O . LYS A 1 250 ? -10.004 -11.471 25.755 1.00 87.56 250 LYS A O 1
ATOM 2022 N N . GLU A 1 251 ? -10.008 -9.756 24.306 1.00 81.75 251 GLU A N 1
ATOM 2023 C CA . GLU A 1 251 ? -11.426 -9.429 24.435 1.00 81.75 251 GLU A CA 1
ATOM 2024 C C . GLU A 1 251 ? -12.311 -10.130 23.390 1.00 81.75 251 GLU A C 1
ATOM 2026 O O . GLU A 1 251 ? -13.537 -10.097 23.494 1.00 81.75 251 GLU A O 1
ATOM 2031 N N . GLY A 1 252 ? -11.708 -10.781 22.388 1.00 76.69 252 GLY A N 1
ATOM 2032 C CA . GLY A 1 252 ? -12.420 -11.407 21.270 1.00 76.69 252 GLY A CA 1
ATOM 2033 C C . GLY A 1 252 ? -13.089 -10.402 20.325 1.00 76.69 252 GLY A C 1
ATOM 2034 O O . GLY A 1 252 ? -13.990 -10.776 19.582 1.00 76.69 252 GLY A O 1
ATOM 2035 N N . GLY A 1 253 ? -12.687 -9.128 20.369 1.00 81.06 253 GLY A N 1
ATOM 2036 C CA . GLY A 1 253 ? -13.292 -8.031 19.613 1.00 81.06 253 GLY A CA 1
ATOM 2037 C C . GLY A 1 253 ? -13.131 -6.676 20.309 1.00 81.06 253 GLY A C 1
ATOM 2038 O O . GLY A 1 253 ? -12.476 -6.563 21.341 1.00 81.06 253 GLY A O 1
ATOM 2039 N N . ILE A 1 254 ? -13.744 -5.628 19.749 1.00 83.69 254 ILE A N 1
ATOM 2040 C CA . ILE A 1 254 ? -13.705 -4.264 20.321 1.00 83.69 254 ILE A CA 1
ATOM 2041 C C . ILE A 1 254 ? -14.719 -4.101 21.470 1.00 83.69 254 ILE A C 1
ATOM 2043 O O . ILE A 1 254 ? -14.510 -3.295 22.373 1.00 83.69 254 ILE A O 1
ATOM 2047 N N . GLY A 1 255 ? -15.822 -4.860 21.448 1.00 74.19 255 GLY A N 1
ATOM 2048 C CA . GLY A 1 255 ? -17.003 -4.605 22.281 1.00 74.19 255 GLY A CA 1
ATOM 2049 C C . GLY A 1 255 ? -16.786 -4.701 23.795 1.00 74.19 255 GLY A C 1
ATOM 2050 O O . GLY A 1 255 ? -17.318 -3.869 24.523 1.00 74.19 255 GLY A O 1
ATOM 2051 N N . ARG A 1 256 ? -15.994 -5.667 24.283 1.00 71.75 256 ARG A N 1
ATOM 2052 C CA . ARG A 1 256 ? -15.850 -5.908 25.736 1.00 71.75 256 ARG A CA 1
ATOM 2053 C C . ARG A 1 256 ? -14.989 -4.874 26.461 1.00 71.75 256 ARG A C 1
ATOM 2055 O O . ARG A 1 256 ? -15.205 -4.640 27.642 1.00 71.75 256 ARG A O 1
ATOM 2062 N N . ASN A 1 257 ? -14.052 -4.230 25.766 1.00 79.12 257 ASN A N 1
ATOM 2063 C CA . ASN A 1 257 ? -13.185 -3.202 26.347 1.00 79.12 257 ASN A CA 1
ATOM 2064 C C . ASN A 1 257 ? -13.057 -1.993 25.416 1.00 79.12 257 ASN A C 1
ATOM 2066 O O . ASN A 1 257 ? -11.969 -1.583 24.994 1.00 79.12 257 ASN A O 1
ATOM 2070 N N . ARG A 1 258 ? -14.218 -1.436 25.063 1.00 86.81 258 ARG A N 1
ATOM 2071 C CA . ARG A 1 258 ? -14.309 -0.305 24.140 1.00 86.81 258 ARG A CA 1
ATOM 2072 C C . ARG A 1 258 ? -13.557 0.920 24.657 1.00 86.81 258 ARG A C 1
ATOM 2074 O O . ARG A 1 258 ? -12.928 1.613 23.867 1.00 86.81 258 ARG A O 1
ATOM 2081 N N . GLU A 1 259 ? -13.543 1.161 25.965 1.00 89.94 259 GLU A N 1
ATOM 2082 C CA . GLU A 1 259 ? -12.811 2.285 26.559 1.00 89.94 259 GLU A CA 1
ATOM 2083 C C . GLU A 1 259 ? -11.297 2.191 26.334 1.00 89.94 259 GLU A C 1
ATOM 2085 O O . GLU A 1 259 ? -10.685 3.162 25.878 1.00 89.94 259 GLU A O 1
ATOM 2090 N N . ALA A 1 260 ? -10.684 1.022 26.565 1.00 91.81 260 ALA A N 1
ATOM 2091 C CA . ALA A 1 260 ? -9.259 0.837 26.298 1.00 91.81 260 ALA A CA 1
ATOM 2092 C C . ALA A 1 260 ? -8.943 0.950 24.798 1.00 91.81 260 ALA A C 1
ATOM 2094 O O . ALA A 1 260 ? -7.947 1.575 24.420 1.00 91.81 260 ALA A O 1
ATOM 2095 N N . ALA A 1 261 ? -9.809 0.405 23.935 1.00 93.62 261 ALA A N 1
ATOM 2096 C CA . ALA A 1 261 ? -9.666 0.520 22.485 1.00 93.62 261 ALA A CA 1
ATOM 2097 C C . ALA A 1 261 ? -9.705 1.993 22.040 1.00 93.62 261 ALA A C 1
ATOM 2099 O O . ALA A 1 261 ? -8.849 2.442 21.270 1.00 93.62 261 ALA A O 1
ATOM 2100 N N . ASN A 1 262 ? -10.639 2.774 22.589 1.00 95.00 262 ASN A N 1
ATOM 2101 C CA . ASN A 1 262 ? -10.762 4.205 22.330 1.00 95.00 262 ASN A CA 1
ATOM 2102 C C . ASN A 1 262 ? -9.507 4.966 22.768 1.00 95.00 262 ASN A C 1
ATOM 2104 O O . ASN A 1 262 ? -8.938 5.740 21.992 1.00 95.00 262 ASN A O 1
ATOM 2108 N N . ALA A 1 263 ? -9.046 4.720 23.997 1.00 94.75 263 ALA A N 1
ATOM 2109 C CA . ALA A 1 263 ? -7.868 5.369 24.558 1.00 94.75 263 ALA A CA 1
ATOM 2110 C C . ALA A 1 263 ? -6.612 5.111 23.710 1.00 94.75 263 ALA A C 1
ATOM 2112 O O . ALA A 1 263 ? -5.826 6.035 23.466 1.00 94.75 263 ALA A O 1
ATOM 2113 N N . LEU A 1 264 ? -6.448 3.886 23.203 1.00 95.56 264 LEU A N 1
ATOM 2114 C CA . LEU A 1 264 ? -5.329 3.506 22.344 1.00 95.56 264 LEU A CA 1
ATOM 2115 C C . LEU A 1 264 ? -5.346 4.264 21.003 1.00 95.56 264 LEU A C 1
ATOM 2117 O O . LEU A 1 264 ? -4.323 4.824 20.591 1.00 95.56 264 LEU A O 1
ATOM 2121 N N . ILE A 1 265 ? -6.510 4.360 20.350 1.00 95.25 265 ILE A N 1
ATOM 2122 C CA . ILE A 1 265 ? -6.682 5.106 19.091 1.00 95.25 265 ILE A CA 1
ATOM 2123 C C . ILE A 1 265 ? -6.408 6.604 19.280 1.00 95.25 265 ILE A C 1
ATOM 2125 O O . ILE A 1 265 ? -5.651 7.204 18.506 1.00 95.25 265 ILE A O 1
ATOM 2129 N N . ILE A 1 266 ? -6.969 7.206 20.332 1.00 94.38 266 ILE A N 1
ATOM 2130 C CA . ILE A 1 266 ? -6.785 8.630 20.646 1.00 94.38 266 ILE A CA 1
ATOM 2131 C C . ILE A 1 266 ? -5.310 8.928 20.941 1.00 94.38 266 ILE A C 1
ATOM 2133 O O . ILE A 1 266 ? -4.746 9.896 20.420 1.00 94.38 266 ILE A O 1
ATOM 2137 N N . THR A 1 267 ? -4.653 8.073 21.730 1.00 93.69 267 THR A N 1
ATOM 2138 C CA . THR A 1 267 ? -3.236 8.227 22.088 1.00 93.69 267 THR A CA 1
ATOM 2139 C C . THR A 1 267 ? -2.332 8.142 20.861 1.00 93.69 267 THR A C 1
ATOM 2141 O O . THR A 1 267 ? -1.436 8.978 20.701 1.00 93.69 267 THR A O 1
ATOM 2144 N N . ARG A 1 268 ? -2.577 7.184 19.953 1.00 93.19 268 ARG A N 1
ATOM 2145 C CA . ARG A 1 268 ? -1.837 7.084 18.685 1.00 93.19 268 ARG A CA 1
ATOM 2146 C C . ARG A 1 268 ? -1.959 8.363 17.866 1.00 93.19 268 ARG A C 1
ATOM 2148 O O . ARG A 1 268 ? -0.944 8.867 17.386 1.00 93.19 268 ARG A O 1
ATOM 2155 N N . GLU A 1 269 ? -3.172 8.888 17.694 1.00 93.19 269 GLU A N 1
ATOM 2156 C CA . GLU A 1 269 ? -3.377 10.080 16.871 1.00 93.19 269 GLU A CA 1
ATOM 2157 C C . GLU A 1 269 ? -2.671 11.309 17.461 1.00 93.19 269 GLU A C 1
ATOM 2159 O O . GLU A 1 269 ? -1.976 12.025 16.735 1.00 93.19 269 GLU A O 1
ATOM 2164 N N . ARG A 1 270 ? -2.785 11.513 18.779 1.00 91.69 270 ARG A N 1
ATOM 2165 C CA . ARG A 1 270 ? -2.111 12.605 19.496 1.00 91.69 270 ARG A CA 1
ATOM 2166 C C . ARG A 1 270 ? -0.595 12.530 19.361 1.00 91.69 270 ARG A C 1
ATOM 2168 O O . ARG A 1 270 ? 0.038 13.543 19.079 1.00 91.69 270 ARG A O 1
ATOM 2175 N N . ARG A 1 271 ? -0.000 11.341 19.492 1.00 89.50 271 ARG A N 1
ATOM 2176 C CA . ARG A 1 271 ? 1.452 11.157 19.323 1.00 89.50 271 ARG A CA 1
ATOM 2177 C C . ARG A 1 271 ? 1.906 11.421 17.888 1.00 89.50 271 ARG A C 1
ATOM 2179 O O . ARG A 1 271 ? 2.923 12.080 17.687 1.00 89.50 271 ARG A O 1
ATOM 2186 N N . LEU A 1 272 ? 1.151 10.933 16.903 1.00 88.75 272 LEU A N 1
ATOM 2187 C CA . LEU A 1 272 ? 1.516 11.042 15.490 1.00 88.75 272 LEU A CA 1
ATOM 2188 C C . LEU A 1 272 ? 1.349 12.468 14.952 1.00 88.75 272 LEU A C 1
ATOM 2190 O O . LEU A 1 272 ? 2.211 12.961 14.230 1.00 88.75 272 LEU A O 1
ATOM 2194 N N . LYS A 1 273 ? 0.235 13.127 15.285 1.00 85.62 273 LYS A N 1
ATOM 2195 C CA . LYS A 1 273 ? -0.140 14.431 14.718 1.00 85.62 273 LYS A CA 1
ATOM 2196 C C . LYS A 1 273 ? 0.124 15.612 15.653 1.00 85.62 273 LYS A C 1
ATOM 2198 O O . LYS A 1 273 ? -0.014 16.753 15.216 1.00 85.62 273 LYS A O 1
ATOM 2203 N N . LYS A 1 274 ? 0.513 15.370 16.911 1.00 87.12 274 LYS A N 1
ATOM 2204 C CA . LYS A 1 274 ? 0.793 16.401 17.928 1.00 87.12 274 LYS A CA 1
ATOM 2205 C C . LYS A 1 274 ? -0.324 17.461 17.947 1.00 87.12 274 LYS A C 1
ATOM 2207 O O . LYS A 1 274 ? -1.494 17.104 18.063 1.00 87.12 274 LYS A O 1
ATOM 2212 N N . GLY A 1 275 ? 0.004 18.742 17.755 1.00 80.12 275 GLY A N 1
ATOM 2213 C CA . GLY A 1 275 ? -0.962 19.853 17.733 1.00 80.12 275 GLY A CA 1
ATOM 2214 C C . GLY A 1 275 ? -1.982 19.839 16.579 1.00 80.12 275 GLY A C 1
ATOM 2215 O O . GLY A 1 275 ? -2.905 20.648 16.577 1.00 80.12 275 GLY A O 1
ATOM 2216 N N . GLN A 1 276 ? -1.846 18.933 15.604 1.00 84.81 276 GLN A N 1
ATOM 2217 C CA . GLN A 1 276 ? -2.803 18.722 14.505 1.00 84.81 276 GLN A CA 1
ATOM 2218 C C . GLN A 1 276 ? -3.695 17.485 14.717 1.00 84.81 276 GLN A C 1
ATOM 2220 O O . GLN A 1 276 ? -4.412 17.067 13.806 1.00 84.81 276 GLN A O 1
ATOM 2225 N N . SER A 1 277 ? -3.640 16.863 15.898 1.00 90.81 277 SER A N 1
ATOM 2226 C CA . SER A 1 277 ? -4.566 15.794 16.283 1.00 90.81 277 SER A CA 1
ATOM 2227 C C . SER A 1 277 ? -6.001 16.305 16.233 1.00 90.81 277 SER A C 1
ATOM 2229 O O . SER A 1 277 ? -6.323 17.312 16.857 1.00 90.81 277 SER A O 1
ATOM 2231 N N . ARG A 1 278 ? -6.885 15.601 15.523 1.00 91.19 278 ARG A N 1
ATOM 2232 C CA . ARG A 1 278 ? -8.308 15.953 15.429 1.00 91.19 278 ARG A CA 1
ATOM 2233 C C . ARG A 1 278 ? -9.016 15.771 16.772 1.00 91.19 278 ARG A C 1
ATOM 2235 O O . ARG A 1 278 ? -9.995 16.463 17.038 1.00 91.19 278 ARG A O 1
ATOM 2242 N N . PHE A 1 279 ? -8.494 14.922 17.659 1.00 91.50 279 PHE A N 1
ATOM 2243 C CA . PHE A 1 279 ? -8.986 14.820 19.036 1.00 91.50 279 PHE A CA 1
ATOM 2244 C C . PHE A 1 279 ? -8.604 16.010 19.929 1.00 91.50 279 PHE A C 1
ATOM 2246 O O . PHE A 1 279 ? -9.251 16.205 20.951 1.00 91.50 279 PHE A O 1
ATOM 2253 N N . ALA A 1 280 ? -7.589 16.804 19.573 1.00 89.00 280 ALA A N 1
ATOM 2254 C CA . ALA A 1 280 ? -7.151 17.963 20.363 1.00 89.00 280 ALA A CA 1
ATOM 2255 C C . ALA A 1 280 ? -7.437 19.318 19.689 1.00 89.00 280 ALA A C 1
ATOM 2257 O O . ALA A 1 280 ? -7.632 20.314 20.373 1.00 89.00 280 ALA A O 1
ATOM 2258 N N . ASN A 1 281 ? -7.462 19.364 18.356 1.00 90.56 281 ASN A N 1
ATOM 2259 C CA . ASN A 1 281 ? -7.570 20.585 17.567 1.00 90.56 281 ASN A CA 1
ATOM 2260 C C . ASN A 1 281 ? -8.921 20.649 16.844 1.00 90.56 281 ASN A C 1
ATOM 2262 O O . ASN A 1 281 ? -9.159 19.908 15.884 1.00 90.56 281 ASN A O 1
ATOM 2266 N N . THR A 1 282 ? -9.782 21.567 17.286 1.00 87.56 282 THR A N 1
ATOM 2267 C CA . THR A 1 282 ? -11.128 21.776 16.736 1.00 87.56 282 THR A CA 1
ATOM 2268 C C . THR A 1 282 ? -11.087 22.146 15.253 1.00 87.56 282 THR A C 1
ATOM 2270 O O . THR A 1 282 ? -11.732 21.485 14.449 1.00 87.56 282 THR A O 1
ATOM 2273 N N . SER A 1 283 ? -10.227 23.079 14.829 1.00 89.62 283 SER A N 1
ATOM 2274 C CA . SER A 1 283 ? -10.114 23.464 13.410 1.00 89.62 283 SER A CA 1
ATOM 2275 C C . SER A 1 283 ? -9.648 22.314 12.504 1.00 89.62 283 SER A C 1
ATOM 2277 O O . SER A 1 283 ? -10.013 22.239 11.329 1.00 89.62 283 SER A O 1
ATOM 2279 N N . ALA A 1 284 ? -8.797 21.409 13.000 1.00 87.69 284 ALA A N 1
ATOM 2280 C CA . ALA A 1 284 ? -8.393 20.211 12.257 1.00 87.69 284 ALA A CA 1
ATOM 2281 C C . ALA A 1 284 ? -9.531 19.181 12.160 1.00 87.69 284 ALA A C 1
ATOM 2283 O O . ALA A 1 284 ? -9.646 18.484 11.148 1.00 87.69 284 ALA A O 1
ATOM 2284 N N . ARG A 1 285 ? -10.367 19.099 13.198 1.00 91.25 285 ARG A N 1
ATOM 2285 C CA . ARG A 1 285 ? -11.574 18.269 13.231 1.00 91.25 285 ARG A CA 1
ATOM 2286 C C . ARG A 1 285 ? -12.661 18.814 12.311 1.00 91.25 285 ARG A C 1
ATOM 2288 O O . ARG A 1 285 ? -13.296 18.036 11.611 1.00 91.25 285 ARG A O 1
ATOM 2295 N N . ASP A 1 286 ? -12.824 20.129 12.240 1.00 89.50 286 ASP A N 1
ATOM 2296 C CA . ASP A 1 286 ? -13.882 20.739 11.437 1.00 89.50 286 ASP A CA 1
ATOM 2297 C C . ASP A 1 286 ? -13.655 20.605 9.936 1.00 89.50 286 ASP A C 1
ATOM 2299 O O . ASP A 1 286 ? -14.604 20.443 9.170 1.00 89.50 286 ASP A O 1
ATOM 2303 N N . ARG A 1 287 ? -12.384 20.580 9.527 1.00 90.88 287 ARG A N 1
ATOM 2304 C CA . ARG A 1 287 ? -11.969 20.302 8.147 1.00 90.88 287 ARG A CA 1
ATOM 2305 C C . ARG A 1 287 ? -12.098 18.828 7.755 1.00 90.88 287 ARG A C 1
ATOM 2307 O O . ARG A 1 287 ? -11.943 18.501 6.581 1.00 90.88 287 ARG A O 1
ATOM 2314 N N . TRP A 1 288 ? -12.321 17.923 8.708 1.00 91.44 288 TRP A N 1
ATOM 2315 C CA . TRP A 1 288 ? -12.495 16.505 8.414 1.00 91.44 288 TRP A CA 1
ATOM 2316 C C . TRP A 1 288 ? -13.919 16.227 7.912 1.00 91.44 288 TRP A C 1
ATOM 2318 O O . TRP A 1 288 ? -14.908 16.540 8.574 1.00 91.44 288 TRP A O 1
ATOM 2328 N N . GLN A 1 289 ? -13.996 15.614 6.730 1.00 91.00 289 GLN A N 1
ATOM 2329 C CA . GLN A 1 289 ? -15.227 15.393 5.961 1.00 91.00 289 GLN A CA 1
ATOM 2330 C C . GLN A 1 289 ? -15.834 14.000 6.198 1.00 91.00 289 GLN A C 1
ATOM 2332 O O . GLN A 1 289 ? -16.341 13.367 5.279 1.00 91.00 289 GLN A O 1
ATOM 2337 N N . GLY A 1 290 ? -15.711 13.473 7.418 1.00 86.94 290 GLY A N 1
ATOM 2338 C CA . GLY A 1 290 ? -16.377 12.228 7.805 1.00 86.94 290 GLY A CA 1
ATOM 2339 C C . GLY A 1 290 ? -15.674 10.935 7.394 1.00 86.94 290 GLY A C 1
ATOM 2340 O O . GLY A 1 290 ? -16.183 9.875 7.725 1.00 86.94 290 GLY A O 1
ATOM 2341 N N . ALA A 1 291 ? -14.519 10.977 6.717 1.00 89.25 291 ALA A N 1
ATOM 2342 C CA . ALA A 1 291 ? -13.808 9.787 6.235 1.00 89.25 291 ALA A CA 1
ATOM 2343 C C . ALA A 1 291 ? -12.282 9.889 6.376 1.00 89.25 291 ALA A C 1
ATOM 2345 O O . ALA A 1 291 ? -11.664 10.909 6.057 1.00 89.25 291 ALA A O 1
ATOM 2346 N N . SER A 1 292 ? -11.625 8.839 6.866 1.00 87.06 292 SER A N 1
ATOM 2347 C CA . SER A 1 292 ? -10.161 8.729 6.904 1.00 87.06 292 SER A CA 1
ATOM 2348 C C . SER A 1 292 ? -9.720 7.272 6.962 1.00 87.06 292 SER A C 1
ATOM 2350 O O . SER A 1 292 ? -9.895 6.621 7.987 1.00 87.06 292 SER A O 1
ATOM 2352 N N . GLY A 1 293 ? -9.111 6.784 5.875 1.00 81.81 293 GLY A N 1
ATOM 2353 C CA . GLY A 1 293 ? -8.564 5.425 5.808 1.00 81.81 293 GLY A CA 1
ATOM 2354 C C . GLY A 1 293 ? -9.612 4.332 6.024 1.00 81.81 293 GLY A C 1
ATOM 2355 O O . GLY A 1 293 ? -9.319 3.367 6.713 1.00 81.81 293 GLY A O 1
ATOM 2356 N N . ILE A 1 294 ? -10.829 4.528 5.501 1.00 78.75 294 ILE A N 1
ATOM 2357 C CA . ILE A 1 294 ? -11.959 3.603 5.693 1.00 78.75 294 ILE A CA 1
ATOM 2358 C C . ILE A 1 294 ? -11.673 2.258 5.025 1.00 78.75 294 ILE A C 1
ATOM 2360 O O . ILE A 1 294 ? -11.977 1.216 5.586 1.00 78.75 294 ILE A O 1
ATOM 2364 N N . GLU A 1 295 ? -11.076 2.285 3.837 1.00 85.31 295 GLU A N 1
ATOM 2365 C CA . GLU A 1 295 ? -10.849 1.073 3.064 1.00 85.31 295 GLU A CA 1
ATOM 2366 C C . GLU A 1 295 ? -9.818 0.153 3.716 1.00 85.31 295 GLU A C 1
ATOM 2368 O O . GLU A 1 295 ? -8.803 0.590 4.272 1.00 85.31 295 GLU A O 1
ATOM 2373 N N . ARG A 1 296 ? -10.052 -1.154 3.575 1.00 89.56 296 ARG A N 1
ATOM 2374 C CA . ARG A 1 296 ? -9.070 -2.177 3.939 1.00 89.56 296 ARG A CA 1
ATOM 2375 C C . ARG A 1 296 ? -7.769 -1.933 3.184 1.00 89.56 296 ARG A C 1
ATOM 2377 O O . ARG A 1 296 ? -7.765 -1.578 2.006 1.00 89.56 296 ARG A O 1
ATOM 2384 N N . PHE A 1 297 ? -6.642 -2.199 3.838 1.00 92.25 297 PHE A N 1
ATOM 2385 C CA . PHE A 1 297 ? -5.349 -2.131 3.168 1.00 92.25 297 PHE A CA 1
ATOM 2386 C C . PHE A 1 297 ? -5.288 -3.168 2.051 1.00 92.25 297 PHE A C 1
ATOM 2388 O O . PHE A 1 297 ? -5.182 -4.354 2.338 1.00 92.25 297 PHE A O 1
ATOM 2395 N N . GLN A 1 298 ? -5.314 -2.720 0.796 1.00 91.31 298 GLN A N 1
ATOM 2396 C CA . GLN A 1 298 ? -5.079 -3.563 -0.383 1.00 91.31 298 GLN A CA 1
ATOM 2397 C C . GLN A 1 298 ? -3.603 -3.561 -0.823 1.00 91.31 298 GLN A C 1
ATOM 2399 O O . GLN A 1 298 ? -3.233 -4.194 -1.812 1.00 91.31 298 GLN A O 1
ATOM 2404 N N . PHE A 1 299 ? -2.740 -2.859 -0.078 1.00 92.62 299 PHE A N 1
ATOM 2405 C CA . PHE A 1 299 ? -1.312 -2.714 -0.364 1.00 92.62 299 PHE A CA 1
ATOM 2406 C C . PHE A 1 299 ? -1.077 -2.264 -1.815 1.00 92.62 299 PHE A C 1
ATOM 2408 O O . PHE A 1 299 ? -1.634 -1.258 -2.244 1.00 92.62 299 PHE A O 1
ATOM 2415 N N . ARG A 1 300 ? -0.248 -2.990 -2.574 1.00 91.94 300 ARG A N 1
ATOM 2416 C CA . ARG A 1 300 ? 0.029 -2.709 -3.990 1.00 91.94 300 ARG A CA 1
ATOM 2417 C C . ARG A 1 300 ? -0.785 -3.580 -4.946 1.00 91.94 300 ARG A C 1
ATOM 2419 O O . ARG A 1 300 ? -0.525 -3.537 -6.143 1.00 91.94 300 ARG A O 1
ATOM 2426 N N . TRP A 1 301 ? -1.757 -4.352 -4.453 1.00 94.94 301 TRP A N 1
ATOM 2427 C CA . TRP A 1 301 ? -2.529 -5.260 -5.301 1.00 94.94 301 TRP A CA 1
ATOM 2428 C C . TRP A 1 301 ? -3.275 -4.550 -6.441 1.00 94.94 301 TRP A C 1
ATOM 2430 O O . TRP A 1 301 ? -3.143 -5.017 -7.566 1.00 94.94 301 TRP A O 1
ATOM 2440 N N . PRO A 1 302 ? -3.960 -3.403 -6.242 1.00 91.75 302 PRO A N 1
ATOM 2441 C CA . PRO A 1 302 ? -4.634 -2.716 -7.349 1.00 91.75 302 PRO A CA 1
ATOM 2442 C C . PRO A 1 302 ? -3.680 -2.311 -8.476 1.00 91.75 302 PRO A C 1
ATOM 2444 O O . PRO A 1 302 ? -4.017 -2.445 -9.648 1.00 91.75 302 PRO A O 1
ATOM 2447 N N . ILE A 1 303 ? -2.471 -1.875 -8.108 1.00 90.88 303 ILE A N 1
ATOM 2448 C CA . ILE A 1 303 ? -1.413 -1.497 -9.049 1.00 90.88 303 ILE A CA 1
ATOM 2449 C C . ILE A 1 303 ? -0.904 -2.741 -9.784 1.00 90.88 303 ILE A C 1
ATOM 2451 O O . ILE A 1 303 ? -0.876 -2.762 -11.008 1.00 90.88 303 ILE A O 1
ATOM 2455 N N . ALA A 1 304 ? -0.561 -3.803 -9.047 1.00 92.50 304 ALA A N 1
ATOM 2456 C CA . ALA A 1 304 ? -0.102 -5.061 -9.633 1.00 92.50 304 ALA A CA 1
ATOM 2457 C C . ALA A 1 304 ? -1.155 -5.674 -10.569 1.00 92.50 304 ALA A C 1
ATOM 2459 O O . ALA A 1 304 ? -0.814 -6.136 -11.650 1.00 92.50 304 ALA A O 1
ATOM 2460 N N . ARG A 1 305 ? -2.437 -5.624 -10.194 1.00 91.69 305 ARG A N 1
ATOM 2461 C CA . ARG A 1 305 ? -3.561 -6.081 -11.018 1.00 91.69 305 ARG A CA 1
ATOM 2462 C C . ARG A 1 305 ? -3.672 -5.289 -12.321 1.00 91.69 305 ARG A C 1
ATOM 2464 O O . ARG A 1 305 ? -3.965 -5.894 -13.345 1.00 91.69 305 ARG A O 1
ATOM 2471 N N . SER A 1 306 ? -3.435 -3.974 -12.286 1.00 88.94 306 SER A N 1
ATOM 2472 C CA . SER A 1 306 ? -3.362 -3.154 -13.503 1.00 88.94 306 SER A CA 1
ATOM 2473 C C . SER A 1 306 ? -2.210 -3.615 -14.390 1.00 88.94 306 SER A C 1
ATOM 2475 O O . SER A 1 306 ? -2.443 -3.987 -15.529 1.00 88.94 306 SER A O 1
ATOM 2477 N N . TYR A 1 307 ? -0.999 -3.728 -13.839 1.00 89.81 307 TYR A N 1
ATOM 2478 C CA . TYR A 1 307 ? 0.173 -4.149 -14.614 1.00 89.81 307 TYR A CA 1
ATOM 2479 C C . TYR A 1 307 ? 0.004 -5.540 -15.231 1.00 89.81 307 TYR A C 1
ATOM 2481 O O . TYR A 1 307 ? 0.391 -5.764 -16.368 1.00 89.81 307 TYR A O 1
ATOM 2489 N N . LEU A 1 308 ? -0.602 -6.482 -14.504 1.00 91.56 308 LEU A N 1
ATOM 2490 C CA . LEU A 1 308 ? -0.888 -7.823 -15.018 1.00 91.56 308 LEU A CA 1
ATOM 2491 C C . LEU A 1 308 ? -1.910 -7.818 -16.161 1.00 91.56 308 LEU A C 1
ATOM 2493 O O . LEU A 1 308 ? -1.864 -8.709 -17.006 1.00 91.56 308 LEU A O 1
ATOM 2497 N N . LYS A 1 309 ? -2.835 -6.851 -16.173 1.00 89.19 309 LYS A N 1
ATOM 2498 C CA . LYS A 1 309 ? -3.768 -6.649 -17.285 1.00 89.19 309 LYS A CA 1
ATOM 2499 C C . LYS A 1 309 ? -3.025 -6.102 -18.505 1.00 89.19 309 LYS A C 1
ATOM 2501 O O . LYS A 1 309 ? -3.246 -6.603 -19.597 1.00 89.19 309 LYS A O 1
ATOM 2506 N N . ASP A 1 310 ? -2.127 -5.144 -18.295 1.00 87.75 310 ASP A N 1
ATOM 2507 C CA . ASP A 1 310 ? -1.381 -4.484 -19.372 1.00 87.75 310 ASP A CA 1
ATOM 2508 C C . ASP A 1 310 ? -0.332 -5.418 -20.007 1.00 87.75 310 ASP A C 1
ATOM 2510 O O . ASP A 1 310 ? -0.147 -5.411 -21.216 1.00 87.75 310 ASP A O 1
ATOM 2514 N N . LEU A 1 311 ? 0.318 -6.280 -19.214 1.00 87.25 311 LEU A N 1
ATOM 2515 C CA . LEU A 1 311 ? 1.295 -7.273 -19.698 1.00 87.25 311 LEU A CA 1
ATOM 2516 C C . LEU A 1 311 ? 0.665 -8.437 -20.477 1.00 87.25 311 LEU A C 1
ATOM 2518 O O . LEU A 1 311 ? 1.381 -9.208 -21.114 1.00 87.25 311 LEU A O 1
ATOM 2522 N N . LYS A 1 312 ? -0.656 -8.608 -20.388 1.00 73.50 312 LYS A N 1
ATOM 2523 C CA . LYS A 1 312 ? -1.407 -9.664 -21.076 1.00 73.50 312 LYS A CA 1
ATOM 2524 C C . LYS A 1 312 ? -2.526 -9.021 -21.906 1.00 73.50 312 LYS A C 1
ATOM 2526 O O . LYS A 1 312 ? -3.688 -9.214 -21.526 1.00 73.50 312 LYS A O 1
ATOM 2531 N N . PRO A 1 313 ? -2.198 -8.260 -22.973 1.00 58.00 313 PRO A N 1
ATOM 2532 C CA . PRO A 1 313 ? -3.207 -7.648 -23.837 1.00 58.00 313 PRO A CA 1
ATOM 2533 C C . PRO A 1 313 ? -4.237 -8.690 -24.304 1.00 58.00 313 PRO A C 1
ATOM 2535 O O . PRO A 1 313 ? -3.850 -9.822 -24.682 1.00 58.00 313 PRO A O 1
#

Sequence (313 aa):
MAAKARQKEIELVRALIAGAPKDVGIIGRDAGDKLKRLPSSVYWSGLESWGIRCFPGSIEAYFAALPHWPKDAAKDHAEDDLGGAPRGRSMWQERLPDPPAGWPENIDFELKPDEASFLLDRLVERHPNSLLTYLACRHDRAKADAIWLHPHLADFPEQARRLVDHARVFSGVMHGAALLYNLLLSEQRAKEDWIERYQVALAKWSDEFDAKTLASWSLDDFWHETRHTGHQVLEPAKRFVTEWVSLIRKEGGIGRNREAANALIITRERRLKKGQSRFANTSARDRWQGASGIERFQFRWPIARSYLKDLKP

Secondary structure (DSSP, 8-state):
-HHHHHHHHHHHHHHHHHHS-TTS--TTTTTGGG-SS-HHHHHHHHHHHTTSB-S-S-HHHHHHHGGGS-S-SS---S------------SB-TTPPPPPTTTTTS--S---HHHHHHHHHHHHHH-TT-HHHHHHH-S-----SSGGG-TTGGGS-HHHHHHHHHHHHHHHHHHHHHHHHHHHHHHTTT-HHHHHHHHHHHHHHHHH--HHHHHH--HHHHHHHT--SS----HHHHHHHHHHHHHHHHHTSSGGGHHHHHHHHHHHHHHHHGGG-TTT-HHHHHT--S-SS-S---TTHHHHHHHHHHT--

Foldseek 3Di:
DVVVVLVLQLLLLVQQLVQEDPPDDGQCNVCRSVRPDGPCNVCVVVCVLLQQFPDDDDPVVVVVCVVVQDPDQPDDDDDDDPDDDPRRDDRGPPLQDDDDPPPRRHDYLQQDLSNLVSSLVSCCVRPVLDQLNVLLPDPDLFDDPAPLRTPCLVVRDPLVNVLSLLLVLLLLLVLLLQLLLLLVLCVVVVPVVLVVVSVVVQVVSLVPRPLVSLLPDDLVVSLVSPDDPVDDDDPLNSVLSVLSSVVCNVQVGCPPCVVVSNVSSQVSQCVVQPQLRLVNHVVNSVPDPSHDPNDGCSDCVVVSSVSSVSSPD

Organism: NCBI:txid707214

Solvent-accessible surface area (backbone atoms only — not comparable to full-atom values): 18828 Å² total; per-residue (Å²): 106,70,70,60,52,52,51,52,52,52,51,37,48,52,17,37,62,72,54,35,65,92,83,60,90,56,86,47,73,89,49,49,92,71,50,89,72,57,65,66,76,67,42,51,66,54,35,42,62,44,52,48,35,54,57,84,79,53,74,66,57,49,64,68,42,58,88,76,52,80,89,77,72,86,76,81,79,87,78,89,77,100,62,97,67,84,70,71,74,58,57,41,41,89,80,58,72,76,80,61,78,54,66,66,70,46,38,66,84,80,62,49,74,66,52,26,50,47,52,50,53,27,32,51,73,60,36,60,89,36,62,66,35,54,57,60,73,46,90,70,84,81,80,52,99,40,72,76,60,32,91,59,48,86,77,41,59,68,72,52,38,54,51,37,54,47,48,49,55,53,24,56,60,50,32,55,54,26,36,51,51,46,27,56,53,20,58,77,61,72,37,63,74,50,31,54,53,28,52,54,52,44,51,54,46,62,74,70,49,62,57,68,62,58,64,73,53,58,66,67,56,47,58,58,74,67,62,48,97,92,54,78,86,54,66,74,60,52,49,50,53,53,55,51,50,52,49,34,56,77,50,71,38,61,78,79,49,45,67,63,55,49,52,52,51,52,49,51,41,38,69,75,43,47,88,60,11,52,92,79,21,65,75,56,39,69,72,52,83,83,76,61,72,68,68,61,65,57,84,62,42,71,60,51,54,49,52,51,48,54,58,55,116

Radius of gyration: 25.25 Å; Cα contacts (8 Å, |Δi|>4): 262; chains: 1; bounding box: 66×46×63 Å

pLDDT: mean 86.62, std 12.61, range [33.69, 97.19]